Protein AF-A0A4Y7MGB1-F1 (afdb_monomer_lite)

Organism: NCBI:txid42856

pLDDT: mean 83.97, std 20.03, range [23.2, 98.44]

Structure (mmCIF, N/CA/C/O backbone):
data_AF-A0A4Y7MGB1-F1
#
_entry.id   AF-A0A4Y7MGB1-F1
#
loop_
_atom_site.group_PDB
_atom_site.id
_atom_site.type_symbol
_atom_site.label_atom_id
_atom_site.label_alt_id
_atom_site.label_comp_id
_atom_site.label_asym_id
_atom_site.label_entity_id
_atom_site.label_seq_id
_atom_site.pdbx_PDB_ins_code
_atom_site.Cartn_x
_atom_site.Cartn_y
_atom_site.Cartn_z
_atom_site.occupancy
_atom_site.B_iso_or_equiv
_atom_site.auth_seq_id
_atom_site.auth_comp_id
_atom_site.auth_asym_id
_atom_site.auth_atom_id
_atom_site.pdbx_PDB_model_num
ATOM 1 N N . MET A 1 1 ? 54.922 47.406 -0.481 1.00 31.83 1 MET A N 1
ATOM 2 C CA . MET A 1 1 ? 55.245 47.131 -1.901 1.00 31.83 1 MET A CA 1
ATOM 3 C C . MET A 1 1 ? 54.006 46.492 -2.513 1.00 31.83 1 MET A C 1
ATOM 5 O O . MET A 1 1 ? 53.731 45.368 -2.147 1.00 31.83 1 MET A O 1
ATOM 9 N N . ASN A 1 2 ? 53.131 47.117 -3.298 1.00 27.25 2 ASN A N 1
ATOM 10 C CA . ASN A 1 2 ? 53.082 48.409 -3.977 1.00 27.25 2 ASN A CA 1
ATOM 11 C C . ASN A 1 2 ? 51.637 48.964 -3.918 1.00 27.25 2 ASN A C 1
ATOM 13 O O . ASN A 1 2 ? 50.689 48.192 -3.889 1.00 27.25 2 ASN A O 1
ATOM 17 N N . ARG A 1 3 ? 51.562 50.305 -3.861 1.00 25.00 3 ARG A N 1
ATOM 18 C CA . ARG A 1 3 ? 50.582 51.292 -4.392 1.00 25.00 3 ARG A CA 1
ATOM 19 C C . ARG A 1 3 ? 49.345 50.785 -5.160 1.00 25.00 3 ARG A C 1
ATOM 21 O O . ARG A 1 3 ? 49.459 49.796 -5.860 1.00 25.00 3 ARG A O 1
ATOM 28 N N . PHE A 1 4 ? 48.230 51.503 -5.329 1.00 24.31 4 PHE A N 1
ATOM 29 C CA . PHE A 1 4 ? 47.548 52.724 -4.831 1.00 24.31 4 PHE A CA 1
ATOM 30 C C . PHE A 1 4 ? 46.472 53.009 -5.921 1.00 24.31 4 PHE A C 1
ATOM 32 O O . PHE A 1 4 ? 46.714 52.667 -7.077 1.00 24.31 4 PHE A O 1
ATOM 39 N N . SER A 1 5 ? 45.376 53.699 -5.567 1.00 25.36 5 SER A N 1
ATOM 40 C CA . SER A 1 5 ? 44.400 54.400 -6.450 1.00 25.36 5 SER A CA 1
ATOM 41 C C . SER A 1 5 ? 43.240 53.572 -7.055 1.00 25.36 5 SER A C 1
ATOM 43 O O . SER A 1 5 ? 43.477 52.672 -7.847 1.00 25.36 5 SER A O 1
ATOM 45 N N . THR A 1 6 ? 41.970 53.708 -6.610 1.00 25.56 6 THR A N 1
ATOM 46 C CA . THR A 1 6 ? 40.945 54.789 -6.826 1.00 25.56 6 THR A CA 1
ATOM 47 C C . THR A 1 6 ? 40.528 54.923 -8.307 1.00 25.56 6 THR A C 1
ATOM 49 O O . THR A 1 6 ? 41.413 55.090 -9.131 1.00 25.56 6 THR A O 1
ATOM 52 N N . VAL A 1 7 ? 39.254 54.868 -8.748 1.00 25.34 7 VAL A N 1
ATOM 53 C CA . VAL A 1 7 ? 38.129 55.816 -8.517 1.00 25.34 7 VAL A CA 1
ATOM 54 C C . VAL A 1 7 ? 36.795 55.264 -9.116 1.00 25.34 7 VAL A C 1
ATOM 56 O O . VAL A 1 7 ? 36.773 54.840 -10.262 1.00 25.34 7 VAL A O 1
ATOM 59 N N . ILE A 1 8 ? 35.716 55.287 -8.312 1.00 25.16 8 ILE A N 1
ATOM 60 C CA . ILE A 1 8 ? 34.317 55.789 -8.501 1.00 25.16 8 ILE A CA 1
ATOM 61 C C . ILE A 1 8 ? 33.605 55.705 -9.881 1.00 25.16 8 ILE A C 1
ATOM 63 O O . ILE A 1 8 ? 34.007 56.386 -10.814 1.00 25.16 8 ILE A O 1
ATOM 67 N N . SER A 1 9 ? 32.425 55.050 -9.929 1.00 23.20 9 SER A N 1
ATOM 68 C CA . SER A 1 9 ? 31.074 55.646 -10.173 1.00 23.20 9 SER A CA 1
ATOM 69 C C . SER A 1 9 ? 30.002 54.536 -10.228 1.00 23.20 9 SER A C 1
ATOM 71 O O . SER A 1 9 ? 30.092 53.635 -11.050 1.00 23.20 9 SER A O 1
ATOM 73 N N . LYS A 1 10 ? 29.135 54.390 -9.214 1.00 25.00 10 LYS A N 1
ATOM 74 C CA . LYS A 1 10 ? 27.709 54.793 -9.214 1.00 25.00 10 LYS A CA 1
ATOM 75 C C . LYS A 1 10 ? 26.980 54.592 -10.551 1.00 25.00 10 LYS A C 1
ATOM 77 O O . LYS A 1 10 ? 27.144 55.416 -11.438 1.00 25.00 10 LYS A O 1
ATOM 82 N N . ASP A 1 11 ? 26.085 53.602 -10.576 1.00 23.80 11 ASP A N 1
ATOM 83 C CA . ASP A 1 11 ? 24.691 53.822 -10.968 1.00 23.80 11 ASP A CA 1
ATOM 84 C C . ASP A 1 11 ? 23.742 52.937 -10.148 1.00 23.80 11 ASP A C 1
ATOM 86 O O . ASP A 1 11 ? 23.971 51.749 -9.920 1.00 23.80 11 ASP A O 1
ATOM 90 N N . VAL A 1 12 ? 22.701 53.590 -9.634 1.00 27.06 12 VAL A N 1
ATOM 91 C CA . VAL A 1 12 ? 21.586 53.035 -8.868 1.00 27.06 12 VAL A CA 1
ATOM 92 C C . VAL A 1 12 ? 20.468 52.723 -9.855 1.00 27.06 12 VAL A C 1
ATOM 94 O O . VAL A 1 12 ? 20.071 53.590 -10.624 1.00 27.06 12 VAL A O 1
ATOM 97 N N . GLY A 1 13 ? 19.905 51.520 -9.778 1.00 23.31 13 GLY A N 1
ATOM 98 C CA . GLY A 1 13 ? 18.687 51.161 -10.496 1.00 23.31 13 GLY A CA 1
ATOM 99 C C . GLY A 1 13 ? 17.917 50.084 -9.747 1.00 23.31 13 GLY A C 1
ATOM 100 O O . GLY A 1 13 ? 18.110 48.897 -9.985 1.00 23.31 13 GLY A O 1
ATOM 101 N N . TYR A 1 14 ? 17.048 50.498 -8.825 1.00 26.31 14 TYR A N 1
ATOM 102 C CA . TYR A 1 14 ? 15.959 49.654 -8.337 1.00 26.31 14 TYR A CA 1
ATOM 103 C C . TYR A 1 14 ? 14.950 49.463 -9.475 1.00 26.31 14 TYR A C 1
ATOM 105 O O . TYR A 1 14 ? 14.380 50.444 -9.947 1.00 26.31 14 TYR A O 1
ATOM 113 N N . SER A 1 15 ? 14.671 48.220 -9.869 1.00 24.41 15 SER A N 1
ATOM 114 C CA . SER A 1 15 ? 13.341 47.856 -10.364 1.00 24.41 15 SER A CA 1
ATOM 115 C C . SER A 1 15 ? 13.082 46.362 -10.185 1.00 24.41 15 SER A C 1
ATOM 117 O O . SER A 1 15 ? 13.729 45.499 -10.773 1.00 24.41 15 SER A O 1
ATOM 119 N N . THR A 1 16 ? 12.126 46.084 -9.311 1.00 30.56 16 THR A N 1
ATOM 120 C CA . THR A 1 16 ? 11.411 44.825 -9.122 1.00 30.56 16 THR A CA 1
ATOM 121 C C . THR A 1 16 ? 10.773 44.328 -10.419 1.00 30.56 16 THR A C 1
ATOM 123 O O . 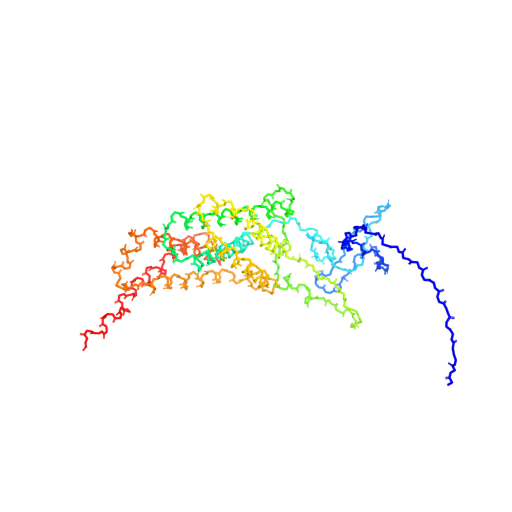THR A 1 16 ? 9.963 45.048 -10.994 1.00 30.56 16 THR A O 1
ATOM 126 N N . CYS A 1 17 ? 11.015 43.070 -10.806 1.00 25.44 17 CYS A N 1
ATOM 127 C CA . CYS A 1 17 ? 9.996 42.247 -11.467 1.00 25.44 17 CYS A CA 1
ATOM 128 C C . CYS A 1 17 ? 10.364 40.751 -11.439 1.00 25.44 17 CYS A C 1
ATOM 130 O O . CYS A 1 17 ? 11.433 40.357 -11.895 1.00 25.44 17 CYS A O 1
ATOM 132 N N . ASN A 1 18 ? 9.460 39.952 -10.867 1.00 30.27 18 ASN A N 1
ATOM 133 C CA . ASN A 1 18 ? 9.282 38.500 -10.973 1.00 30.27 18 ASN A CA 1
ATOM 134 C C . ASN A 1 18 ? 10.326 37.695 -11.773 1.00 30.27 18 ASN A C 1
ATOM 136 O O . ASN A 1 18 ? 10.326 37.705 -13.003 1.00 30.27 18 ASN A O 1
ATOM 140 N N . ARG A 1 19 ? 11.073 36.824 -11.082 1.00 25.56 19 ARG A N 1
ATOM 141 C CA . ARG A 1 19 ? 11.595 35.591 -11.686 1.00 25.56 19 ARG A CA 1
ATOM 142 C C . ARG A 1 19 ? 11.141 34.380 -10.885 1.00 25.56 19 ARG A C 1
ATOM 144 O O . ARG A 1 19 ? 11.650 34.077 -9.813 1.00 25.56 19 ARG A O 1
ATOM 151 N N . ILE A 1 20 ? 10.141 33.725 -11.460 1.00 27.33 20 ILE A N 1
ATOM 152 C CA . ILE A 1 20 ? 9.727 32.357 -11.185 1.00 27.33 20 ILE A CA 1
ATOM 153 C C . ILE A 1 20 ? 10.969 31.466 -11.268 1.00 27.33 20 ILE A C 1
ATOM 155 O O . ILE A 1 20 ? 11.685 31.472 -12.270 1.00 27.33 20 ILE A O 1
ATOM 159 N N . ILE A 1 21 ? 11.217 30.717 -10.197 1.00 28.95 21 ILE A N 1
ATOM 160 C CA . ILE A 1 21 ? 12.185 29.623 -10.163 1.00 28.95 21 ILE A CA 1
ATOM 161 C C . ILE A 1 21 ? 11.580 28.493 -11.002 1.00 28.95 21 ILE A C 1
ATOM 163 O O . ILE A 1 21 ? 10.784 27.694 -10.516 1.00 28.95 21 ILE A O 1
ATOM 167 N N . LEU A 1 22 ? 11.905 28.477 -12.293 1.00 27.89 22 LEU A N 1
ATOM 168 C CA . LEU A 1 22 ? 11.704 27.317 -13.151 1.00 27.89 22 LEU A CA 1
ATOM 169 C C . LEU A 1 22 ? 12.828 26.326 -12.845 1.00 27.89 22 LEU A C 1
ATOM 171 O O . LEU A 1 22 ? 13.993 26.569 -13.155 1.00 27.89 22 LEU A O 1
ATOM 175 N N . PHE A 1 23 ? 12.458 25.226 -12.191 1.00 28.14 23 PHE A N 1
ATOM 176 C CA . PHE A 1 23 ? 13.250 24.002 -12.143 1.00 28.14 23 PHE A CA 1
ATOM 177 C C . PHE A 1 23 ? 13.647 23.599 -13.576 1.00 28.14 23 PHE A C 1
ATOM 179 O O . PHE A 1 23 ? 12.780 23.616 -14.454 1.00 28.14 23 PHE A O 1
ATOM 186 N N . PRO A 1 24 ? 14.911 23.227 -13.846 1.00 30.22 24 PRO A N 1
ATOM 187 C CA . PRO A 1 24 ? 15.301 22.781 -15.172 1.00 30.22 24 PRO A CA 1
ATOM 188 C C . PRO A 1 24 ? 14.714 21.389 -15.427 1.00 30.22 24 PRO A C 1
ATOM 190 O O . PRO A 1 24 ? 15.162 20.379 -14.888 1.00 30.22 24 PRO A O 1
ATOM 193 N N . ILE A 1 25 ? 13.677 21.371 -16.254 1.00 34.81 25 ILE A N 1
ATOM 194 C CA . ILE A 1 25 ? 13.192 20.216 -17.000 1.00 34.81 25 ILE A CA 1
ATOM 195 C C . ILE A 1 25 ? 14.043 20.152 -18.280 1.00 34.81 25 ILE A C 1
ATOM 197 O O . ILE A 1 25 ? 14.171 21.155 -18.974 1.00 34.81 25 ILE A O 1
ATOM 201 N N . PHE A 1 26 ? 14.602 18.971 -18.563 1.00 35.81 26 PHE A N 1
ATOM 202 C CA . PHE A 1 26 ? 15.277 18.573 -19.811 1.00 35.81 26 PHE A CA 1
ATOM 203 C C . PHE A 1 26 ? 16.605 19.265 -20.172 1.00 35.81 26 PHE A C 1
ATOM 205 O O . PHE A 1 26 ? 16.643 20.210 -20.947 1.00 35.81 26 PHE A O 1
ATOM 212 N N . ILE A 1 27 ? 17.715 18.657 -19.737 1.00 33.38 27 ILE A N 1
ATOM 213 C CA . ILE A 1 27 ? 18.868 18.395 -20.618 1.00 33.38 27 ILE A CA 1
ATOM 214 C C . ILE A 1 27 ? 19.320 16.961 -20.328 1.00 33.38 27 ILE A C 1
ATOM 216 O O . ILE A 1 27 ? 19.934 16.693 -19.295 1.00 33.38 27 ILE A O 1
ATOM 220 N N . LYS A 1 28 ? 18.964 16.015 -21.202 1.00 33.00 28 LYS A N 1
ATOM 221 C CA . LYS A 1 28 ? 19.494 14.643 -21.160 1.00 33.00 28 LYS A CA 1
ATOM 222 C C . LYS A 1 28 ? 19.677 14.038 -22.558 1.00 33.00 28 LYS A C 1
ATOM 224 O O . LYS A 1 28 ? 19.542 12.833 -22.699 1.00 33.00 28 LYS A O 1
ATOM 229 N N . ASP A 1 29 ? 20.017 14.863 -23.552 1.00 38.09 29 ASP A N 1
ATOM 230 C CA . ASP A 1 29 ? 20.185 14.410 -24.946 1.00 38.09 29 ASP A CA 1
ATOM 231 C C . ASP A 1 29 ? 21.592 14.613 -25.539 1.00 38.09 29 ASP A C 1
ATOM 233 O O . ASP A 1 29 ? 21.820 14.251 -26.686 1.00 38.09 29 ASP A O 1
ATOM 237 N N . GLU A 1 30 ? 22.584 15.107 -24.786 1.00 33.88 30 GLU A N 1
ATOM 238 C CA . GLU A 1 30 ? 23.898 15.459 -25.370 1.00 33.88 30 GLU A CA 1
ATOM 239 C C . GLU A 1 30 ? 25.093 14.570 -24.976 1.00 33.88 30 GLU A C 1
ATOM 241 O O . GLU A 1 30 ? 26.238 14.967 -25.165 1.00 33.88 30 GLU A O 1
ATOM 246 N N . LEU A 1 31 ? 24.873 13.340 -24.489 1.00 35.56 31 LEU A N 1
ATOM 247 C CA . LEU A 1 31 ? 25.967 12.369 -24.258 1.00 35.56 31 LEU A CA 1
ATOM 248 C C . LEU A 1 31 ? 25.634 10.924 -24.686 1.00 35.56 31 LEU A C 1
ATOM 250 O O . LEU A 1 31 ? 26.105 9.968 -24.076 1.00 35.56 31 LEU A O 1
ATOM 254 N N . VAL A 1 32 ? 24.840 10.733 -25.747 1.00 41.66 32 VAL A N 1
ATOM 255 C CA . VAL A 1 32 ? 24.606 9.403 -26.356 1.00 41.66 32 VAL A CA 1
ATOM 256 C C . VAL A 1 32 ? 25.186 9.352 -27.777 1.00 41.66 32 VAL A C 1
ATOM 258 O O . VAL A 1 32 ? 24.495 9.165 -28.769 1.00 41.66 32 VAL A O 1
ATOM 261 N N . GLN A 1 33 ? 26.499 9.527 -27.874 1.00 39.00 33 GLN A N 1
ATOM 262 C CA . GLN A 1 33 ? 27.336 9.124 -29.010 1.00 39.00 33 GLN A CA 1
ATOM 263 C C . GLN A 1 33 ? 28.402 8.199 -28.393 1.00 39.00 33 GLN A C 1
ATOM 265 O O . GLN A 1 33 ? 29.046 8.605 -27.439 1.00 39.00 33 GLN A O 1
ATOM 270 N N . ASN A 1 34 ? 28.659 6.944 -28.763 1.00 46.84 34 ASN A N 1
ATOM 271 C CA . ASN A 1 34 ? 28.465 6.191 -29.992 1.00 46.84 34 ASN A CA 1
ATOM 272 C C . ASN A 1 34 ? 28.530 4.686 -29.656 1.00 46.84 34 ASN A C 1
ATOM 274 O O . ASN A 1 34 ? 29.542 4.239 -29.127 1.00 46.84 34 ASN A O 1
ATOM 278 N N . ALA A 1 35 ? 27.498 3.908 -29.995 1.00 51.78 35 ALA A N 1
ATOM 279 C CA . ALA A 1 35 ? 27.578 2.461 -30.270 1.00 51.78 35 ALA A CA 1
ATOM 280 C C . ALA A 1 35 ? 26.207 1.973 -30.763 1.00 51.78 35 ALA A C 1
ATOM 282 O O . ALA A 1 35 ? 25.536 1.154 -30.130 1.00 51.78 35 ALA A O 1
ATOM 283 N N . GLN A 1 36 ? 25.752 2.550 -31.870 1.00 62.03 36 GLN A N 1
ATOM 284 C CA . GLN A 1 36 ? 24.552 2.096 -32.553 1.00 62.03 36 GLN A CA 1
ATOM 285 C C . GLN A 1 36 ? 24.876 0.802 -33.308 1.00 62.03 36 GLN A C 1
ATOM 287 O O . GLN A 1 36 ? 25.872 0.739 -34.028 1.00 62.03 36 GLN A O 1
ATOM 292 N N . GLN A 1 37 ? 24.081 -0.250 -33.102 1.00 62.03 37 GLN A N 1
ATOM 293 C CA . GLN A 1 37 ? 24.414 -1.587 -33.599 1.00 62.03 37 GLN A CA 1
ATOM 294 C C . GLN A 1 37 ? 23.303 -2.156 -34.487 1.00 62.03 37 GLN A C 1
ATOM 296 O O . GLN A 1 37 ? 22.124 -2.079 -34.150 1.00 62.03 37 GLN A O 1
ATOM 301 N N . HIS A 1 38 ? 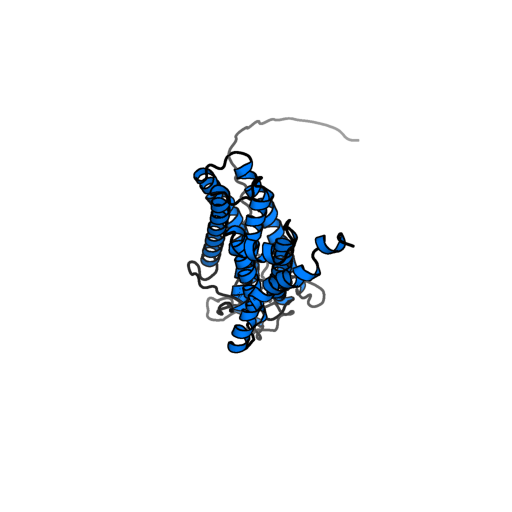23.688 -2.762 -35.616 1.00 62.53 38 HIS A N 1
ATOM 302 C CA . HIS A 1 38 ? 22.767 -3.437 -36.542 1.00 62.53 38 HIS A CA 1
ATOM 303 C C . HIS A 1 38 ? 22.278 -4.801 -36.021 1.00 62.53 38 HIS A C 1
ATOM 305 O O . HIS A 1 38 ? 21.244 -5.299 -36.454 1.00 62.53 38 HIS A O 1
ATOM 311 N N . THR A 1 39 ? 23.009 -5.407 -35.081 1.00 74.69 39 THR A N 1
ATOM 312 C CA . THR A 1 39 ? 22.709 -6.721 -34.496 1.00 74.69 39 THR A CA 1
ATOM 313 C C . THR A 1 39 ? 22.595 -6.625 -32.980 1.00 74.69 39 THR A C 1
ATOM 315 O O . THR A 1 39 ? 23.453 -6.017 -32.335 1.00 74.69 39 THR A O 1
ATOM 318 N N . ILE A 1 40 ? 21.587 -7.276 -32.396 1.00 81.06 40 ILE A N 1
ATOM 319 C CA . ILE A 1 40 ? 21.399 -7.304 -30.942 1.00 81.06 40 ILE A CA 1
ATOM 320 C C . ILE A 1 40 ? 22.493 -8.161 -30.303 1.00 81.06 40 ILE A C 1
ATOM 322 O O . ILE A 1 40 ? 22.558 -9.372 -30.511 1.00 81.06 40 ILE A O 1
ATOM 326 N N . THR A 1 41 ? 23.348 -7.527 -29.506 1.00 85.69 41 THR A N 1
ATOM 327 C CA . THR A 1 41 ? 24.347 -8.200 -28.673 1.00 85.69 41 THR A CA 1
ATOM 328 C C . THR A 1 41 ? 23.916 -8.210 -27.213 1.00 85.69 41 THR A C 1
ATOM 330 O O . THR A 1 41 ? 23.200 -7.317 -26.753 1.00 85.69 41 THR A O 1
ATOM 333 N N . LYS A 1 42 ? 24.374 -9.228 -26.477 1.00 89.62 42 LYS A N 1
ATOM 334 C CA . LYS A 1 42 ? 24.113 -9.372 -25.043 1.00 89.62 42 LYS A CA 1
ATOM 335 C C . LYS A 1 42 ? 24.642 -8.165 -24.267 1.00 89.62 42 LYS A C 1
ATOM 337 O O . LYS A 1 42 ? 25.820 -7.831 -24.380 1.00 89.62 42 LYS A O 1
ATOM 342 N N . CYS A 1 43 ? 23.785 -7.568 -23.441 1.00 90.62 43 CYS A N 1
ATOM 343 C CA . CYS A 1 43 ? 24.196 -6.538 -22.493 1.00 90.62 43 CYS A CA 1
ATOM 344 C C . CYS A 1 43 ? 24.798 -7.160 -21.220 1.00 90.62 43 CYS A C 1
ATOM 346 O O . CYS A 1 43 ? 24.405 -8.263 -20.824 1.00 90.62 43 CYS A O 1
ATOM 348 N N . PRO A 1 44 ? 25.760 -6.483 -20.569 1.00 90.31 44 PRO A N 1
ATOM 349 C CA . PRO A 1 44 ? 26.206 -6.880 -19.241 1.00 90.31 44 PRO A CA 1
ATOM 350 C C . PRO A 1 44 ? 25.055 -6.695 -18.239 1.00 90.31 44 PRO A C 1
ATOM 352 O O . PRO A 1 44 ? 24.279 -5.756 -18.362 1.00 90.31 44 PRO A O 1
ATOM 355 N N . GLY A 1 45 ? 24.949 -7.570 -17.236 1.00 87.88 45 GLY A N 1
ATOM 356 C CA . GLY A 1 45 ? 23.907 -7.489 -16.201 1.00 87.88 45 GLY A CA 1
ATOM 357 C C . GLY A 1 45 ? 22.516 -7.982 -16.634 1.00 87.88 45 GLY A C 1
ATOM 358 O O . GLY A 1 45 ? 22.251 -8.218 -17.805 1.00 87.88 45 GLY A O 1
ATOM 359 N N . TYR A 1 46 ? 21.622 -8.175 -15.658 1.00 88.50 46 TYR A N 1
ATOM 360 C CA . TYR A 1 46 ? 20.292 -8.773 -15.873 1.00 88.50 46 TYR A CA 1
ATOM 361 C C . TYR A 1 46 ? 19.208 -7.772 -16.299 1.00 88.50 46 TYR A C 1
ATOM 363 O O . TYR A 1 46 ? 18.222 -8.168 -16.915 1.00 88.50 46 TYR A O 1
ATOM 371 N N . TYR A 1 47 ? 19.372 -6.492 -15.951 1.00 93.56 47 TYR A N 1
ATOM 372 C CA . TYR A 1 47 ? 18.357 -5.447 -16.155 1.00 93.56 47 TYR A CA 1
ATOM 373 C C . TYR A 1 47 ? 18.701 -4.457 -17.273 1.00 93.56 47 TYR A C 1
ATOM 375 O O . TYR A 1 47 ? 17.901 -3.573 -17.564 1.00 93.56 47 TYR A O 1
ATOM 383 N N . CYS A 1 48 ? 19.866 -4.610 -17.907 1.00 93.75 48 CYS A N 1
ATOM 384 C CA . CYS A 1 48 ? 20.273 -3.798 -19.047 1.00 93.75 48 CYS A CA 1
ATOM 385 C C . CYS A 1 48 ? 19.698 -4.367 -20.343 1.00 93.75 48 CYS A C 1
ATOM 387 O O . CYS A 1 48 ? 19.788 -5.573 -20.589 1.00 93.75 48 CYS A O 1
ATOM 389 N N . GLY A 1 49 ? 19.169 -3.497 -21.195 1.00 93.62 49 GLY A N 1
ATOM 390 C CA . GLY A 1 49 ? 18.665 -3.880 -22.506 1.00 93.62 49 GLY A CA 1
ATOM 391 C C . GLY A 1 49 ? 18.916 -2.817 -23.560 1.00 93.62 49 GLY A C 1
ATOM 392 O O . GLY A 1 49 ? 19.526 -1.778 -23.299 1.00 93.62 49 GLY A O 1
ATOM 393 N N . ARG A 1 50 ? 18.446 -3.109 -24.769 1.00 92.31 50 ARG A N 1
ATOM 394 C CA . ARG A 1 50 ? 18.468 -2.197 -25.915 1.00 92.31 50 ARG A CA 1
ATOM 395 C C . ARG A 1 50 ? 17.052 -1.990 -26.424 1.00 92.31 50 ARG A C 1
ATOM 397 O O . ARG A 1 50 ? 16.283 -2.948 -26.489 1.00 92.31 50 ARG A O 1
ATOM 404 N N . TYR A 1 51 ? 16.716 -0.773 -26.816 1.00 90.12 51 TYR A N 1
ATOM 405 C CA . TYR A 1 51 ? 15.462 -0.482 -27.507 1.00 90.12 51 TYR A CA 1
ATOM 406 C C . TYR A 1 51 ? 15.746 -0.119 -28.964 1.00 90.12 51 TYR A C 1
ATOM 408 O O . TYR A 1 51 ? 16.864 0.258 -29.331 1.00 90.12 51 TYR A O 1
ATOM 416 N N . GLN A 1 52 ? 14.737 -0.299 -29.807 1.00 86.94 52 GLN A N 1
ATOM 417 C CA . GLN A 1 52 ? 14.833 -0.012 -31.229 1.00 86.94 52 GLN A CA 1
ATOM 418 C C . GLN A 1 52 ? 14.602 1.481 -31.467 1.00 86.94 52 GLN A C 1
ATOM 420 O O . GLN A 1 52 ? 13.618 2.048 -30.997 1.00 86.94 52 GLN A O 1
ATOM 425 N N . ILE A 1 53 ? 15.510 2.104 -32.209 1.00 83.38 53 ILE A N 1
ATOM 426 C CA . ILE A 1 53 ? 15.400 3.485 -32.662 1.00 83.38 53 ILE A CA 1
ATOM 427 C C . ILE A 1 53 ? 14.805 3.433 -34.078 1.00 83.38 53 ILE A C 1
ATOM 429 O O . ILE A 1 53 ? 15.411 2.813 -34.961 1.00 83.38 53 ILE A O 1
ATOM 433 N N . PRO A 1 54 ? 13.612 4.012 -34.311 1.00 77.00 54 PRO A N 1
ATOM 434 C CA . PRO A 1 54 ? 13.057 4.112 -35.655 1.00 77.00 54 PRO A CA 1
ATOM 435 C C . PRO A 1 54 ? 13.960 5.020 -36.500 1.00 77.00 54 PRO A C 1
ATOM 437 O O . PRO A 1 54 ? 14.205 6.165 -36.132 1.00 77.00 54 PRO A O 1
ATOM 440 N N . GLY A 1 55 ? 14.504 4.483 -37.594 1.00 70.69 55 GLY A N 1
ATOM 441 C CA . GLY A 1 55 ? 15.321 5.230 -38.553 1.00 70.69 55 GLY A CA 1
ATOM 442 C C . GLY A 1 55 ? 14.512 5.643 -39.782 1.00 70.69 55 GLY A C 1
ATOM 443 O O . GLY A 1 55 ? 13.574 4.944 -40.163 1.00 70.69 55 GLY A O 1
ATOM 444 N N . ASP A 1 56 ? 14.919 6.736 -40.431 1.00 68.31 56 ASP A N 1
ATOM 445 C CA . ASP A 1 56 ? 14.213 7.335 -41.578 1.00 68.31 56 ASP A CA 1
ATOM 446 C C . ASP A 1 56 ? 14.111 6.415 -42.817 1.00 68.31 56 ASP A C 1
ATOM 448 O O . ASP A 1 56 ? 13.243 6.620 -43.661 1.00 68.31 56 ASP A O 1
ATOM 452 N N . ASN A 1 57 ? 14.950 5.372 -42.916 1.00 61.19 57 ASN A N 1
ATOM 453 C CA . ASN A 1 57 ? 15.089 4.510 -44.103 1.00 61.19 57 ASN A CA 1
ATOM 454 C C . ASN A 1 57 ? 14.896 3.005 -43.799 1.00 61.19 57 ASN A C 1
ATOM 456 O O . ASN A 1 57 ? 15.682 2.182 -44.265 1.00 61.19 57 ASN A O 1
ATOM 460 N N . GLU A 1 58 ? 13.916 2.635 -42.966 1.00 60.44 58 GLU A N 1
ATOM 461 C CA . GLU A 1 58 ? 13.553 1.238 -42.610 1.00 60.44 58 GLU A CA 1
ATOM 462 C C . GLU A 1 58 ? 14.656 0.377 -41.946 1.00 60.44 58 GLU A C 1
ATOM 464 O O . GLU A 1 58 ? 14.393 -0.737 -41.491 1.00 60.44 58 GLU A O 1
ATOM 469 N N . THR A 1 59 ? 15.886 0.874 -41.795 1.00 67.44 59 THR A N 1
ATOM 470 C CA . THR A 1 59 ? 16.935 0.191 -41.034 1.00 67.44 59 THR A CA 1
ATOM 471 C C . THR A 1 59 ? 16.704 0.384 -39.539 1.00 67.44 59 THR A C 1
ATOM 473 O O . THR A 1 59 ? 17.000 1.443 -38.984 1.00 67.44 59 THR A O 1
ATOM 476 N N . SER A 1 60 ? 16.188 -0.650 -38.875 1.00 70.12 60 SER A N 1
ATOM 477 C CA . SER A 1 60 ? 16.037 -0.693 -37.420 1.00 70.12 60 SER A CA 1
ATOM 478 C C . SER A 1 60 ? 17.400 -0.672 -36.731 1.00 70.12 60 SER A C 1
ATOM 480 O O . SER A 1 60 ? 18.156 -1.646 -36.812 1.00 70.12 60 SER A O 1
ATOM 482 N N . LEU A 1 61 ? 17.710 0.419 -36.040 1.00 84.69 61 LEU A N 1
ATOM 483 C CA . LEU A 1 61 ? 18.960 0.571 -35.308 1.00 84.69 61 LEU A CA 1
ATOM 484 C C . LEU A 1 61 ? 18.728 0.322 -33.821 1.00 84.69 61 LEU A C 1
ATOM 486 O O . LEU A 1 61 ? 17.729 0.771 -33.266 1.00 84.69 61 LEU A O 1
ATOM 490 N N . TRP A 1 62 ? 19.642 -0.384 -33.160 1.00 85.81 62 TRP A N 1
ATOM 491 C CA . TRP A 1 62 ? 19.540 -0.628 -31.722 1.00 85.81 62 TRP A CA 1
ATOM 492 C C . TRP A 1 62 ? 20.323 0.412 -30.928 1.00 85.81 62 TRP A C 1
ATOM 494 O O . TRP A 1 62 ? 21.451 0.762 -31.291 1.00 85.81 62 TRP A O 1
ATOM 504 N N . SER A 1 63 ? 19.736 0.863 -29.817 1.00 89.25 63 SER A N 1
ATOM 505 C CA . SER A 1 63 ? 20.404 1.728 -28.844 1.00 89.25 63 SER A CA 1
ATOM 506 C C . SER A 1 63 ? 21.636 1.047 -28.234 1.00 89.25 63 SER A C 1
ATOM 508 O O . SER A 1 63 ? 21.783 -0.182 -28.273 1.00 89.25 63 SER A O 1
ATOM 510 N N . SER A 1 64 ? 22.503 1.834 -27.594 1.00 88.81 64 SER A N 1
ATOM 511 C CA . SER A 1 64 ? 23.490 1.307 -26.647 1.00 88.81 64 SER A CA 1
ATOM 512 C C . SER A 1 64 ? 22.797 0.567 -25.490 1.00 88.81 64 SER A C 1
ATOM 514 O O . SER A 1 64 ? 21.599 0.750 -25.246 1.00 88.81 64 SER A O 1
ATOM 516 N N . CYS A 1 65 ? 23.534 -0.312 -24.800 1.00 90.44 65 CYS A N 1
ATOM 517 C CA . CYS A 1 65 ? 23.022 -0.976 -23.601 1.00 90.44 65 CYS A CA 1
ATOM 518 C C . CYS A 1 65 ? 22.725 0.063 -22.519 1.00 90.44 65 CYS A C 1
ATOM 520 O O . CYS A 1 65 ? 23.583 0.881 -22.199 1.00 90.44 65 CYS A O 1
ATOM 522 N N . GLY A 1 66 ? 21.533 0.001 -21.936 1.00 91.94 66 GLY A N 1
ATOM 523 C CA . GLY A 1 66 ? 21.110 0.942 -20.908 1.00 91.94 66 GLY A CA 1
ATOM 524 C C . GLY A 1 66 ? 19.831 0.499 -20.198 1.00 91.94 66 GLY A C 1
ATOM 525 O O . GLY A 1 66 ? 19.422 -0.662 -20.323 1.00 91.94 66 GLY A O 1
ATOM 526 N N . PRO A 1 67 ? 19.202 1.403 -19.428 1.00 93.19 67 PRO A N 1
ATOM 527 C CA . PRO A 1 67 ? 17.931 1.126 -18.779 1.00 93.19 67 PRO A CA 1
ATOM 528 C C . PRO A 1 67 ? 16.802 1.088 -19.816 1.00 93.19 67 PRO A C 1
ATOM 530 O O . PRO A 1 67 ? 16.778 1.884 -20.757 1.00 93.19 67 PRO A O 1
ATOM 533 N N . CYS A 1 68 ? 15.846 0.178 -19.630 1.00 93.75 68 CYS A N 1
ATOM 534 C CA . CYS A 1 68 ? 14.630 0.178 -20.437 1.00 93.75 68 CYS A CA 1
ATOM 535 C C . CYS A 1 68 ? 13.724 1.369 -20.079 1.00 93.75 68 CYS A C 1
ATOM 537 O O . CYS A 1 68 ? 13.738 1.820 -18.929 1.00 93.75 68 CYS A O 1
ATOM 539 N N . PRO A 1 69 ? 12.920 1.866 -21.037 1.00 92.94 69 PRO A N 1
ATOM 540 C CA . PRO A 1 69 ? 11.910 2.878 -20.750 1.00 92.94 69 PRO A CA 1
ATOM 541 C C . PRO A 1 69 ? 10.873 2.359 -19.743 1.00 92.94 69 PRO A C 1
ATOM 543 O O . PRO A 1 69 ? 10.679 1.151 -19.583 1.00 92.94 69 PRO A O 1
ATOM 546 N N . THR A 1 70 ? 10.196 3.281 -19.058 1.00 90.94 70 THR A N 1
ATOM 547 C CA . THR A 1 70 ? 9.125 2.958 -18.103 1.00 90.94 70 THR A CA 1
ATOM 548 C C . THR A 1 70 ? 8.047 2.094 -18.757 1.00 90.94 70 THR A C 1
ATOM 550 O O . THR A 1 70 ? 7.702 2.311 -19.915 1.00 90.94 70 THR A O 1
ATOM 553 N N . GLY A 1 71 ? 7.525 1.102 -18.034 1.00 91.75 71 GLY A N 1
ATOM 554 C CA . GLY A 1 71 ? 6.549 0.155 -18.589 1.00 91.75 71 GLY A CA 1
ATOM 555 C C . GLY A 1 71 ? 7.144 -0.914 -19.512 1.00 91.75 71 GLY A C 1
ATOM 556 O O . GLY A 1 71 ? 6.397 -1.672 -20.130 1.00 91.75 71 GLY A O 1
ATOM 557 N N . SER A 1 72 ? 8.474 -1.011 -19.598 1.00 93.81 72 SER A N 1
ATOM 558 C CA . SER A 1 72 ? 9.174 -2.025 -20.391 1.00 93.81 72 SER A CA 1
ATOM 559 C C . SER A 1 72 ? 10.151 -2.841 -19.557 1.00 93.81 72 SER A C 1
ATOM 561 O O . SER A 1 72 ? 10.709 -2.377 -18.568 1.00 93.81 72 SER A O 1
ATOM 563 N N . ARG A 1 73 ? 10.412 -4.072 -19.998 1.00 93.12 73 ARG A N 1
ATOM 564 C CA . ARG A 1 73 ? 11.358 -4.990 -19.363 1.00 93.12 73 ARG A CA 1
ATOM 565 C C . ARG A 1 73 ? 12.240 -5.675 -20.402 1.00 93.12 73 ARG A C 1
ATOM 567 O O . ARG A 1 73 ? 11.832 -5.894 -21.537 1.00 93.12 73 ARG A O 1
ATOM 574 N N . VAL A 1 74 ? 13.452 -6.039 -19.992 1.00 93.38 74 VAL A N 1
ATOM 575 C CA . VAL A 1 74 ? 14.391 -6.819 -20.808 1.00 93.38 74 VAL A CA 1
ATOM 576 C C . VAL A 1 74 ? 13.869 -8.243 -21.027 1.00 93.38 74 VAL A C 1
ATOM 578 O O . VAL A 1 74 ? 13.494 -8.930 -20.071 1.00 93.38 74 VAL A O 1
ATOM 581 N N . ASN A 1 75 ? 13.878 -8.696 -22.281 1.00 91.88 75 ASN A N 1
ATOM 582 C CA . ASN A 1 75 ? 13.558 -10.070 -22.670 1.00 91.88 75 ASN A CA 1
ATOM 583 C C . ASN A 1 75 ? 14.826 -10.952 -22.779 1.00 91.88 75 ASN A C 1
ATOM 585 O O . ASN A 1 75 ? 15.950 -10.469 -22.671 1.00 91.88 75 ASN A O 1
ATOM 589 N N . SER A 1 76 ? 14.673 -12.256 -23.031 1.00 88.31 76 SER A N 1
ATOM 590 C CA . SER A 1 76 ? 15.769 -13.228 -23.195 1.00 88.31 76 SER A CA 1
ATOM 591 C C . SER A 1 76 ? 16.760 -12.879 -24.314 1.00 88.31 76 SER A C 1
ATOM 593 O O . SER A 1 76 ? 17.906 -13.325 -24.287 1.00 88.31 76 SER A O 1
ATOM 595 N N . THR A 1 77 ? 16.335 -12.062 -25.279 1.00 89.81 77 THR A N 1
ATOM 596 C CA . THR A 1 77 ? 17.156 -11.537 -26.375 1.00 89.81 77 THR A CA 1
ATOM 597 C C . THR A 1 77 ? 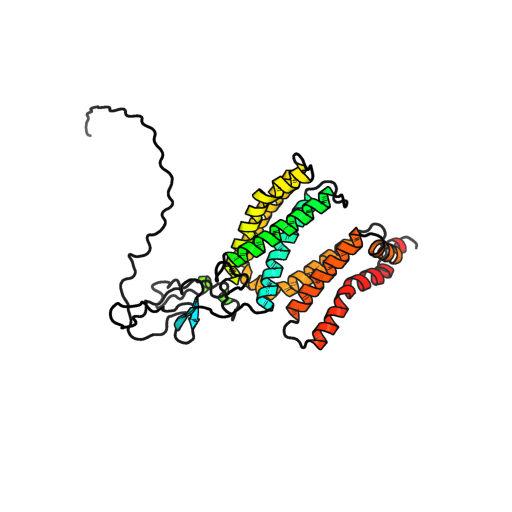17.858 -10.221 -26.039 1.00 89.81 77 THR A C 1
ATOM 599 O O . THR A 1 77 ? 18.487 -9.651 -26.922 1.00 89.81 77 THR A O 1
ATOM 602 N N . TRP A 1 78 ? 17.789 -9.731 -24.794 1.00 89.56 78 TRP A N 1
ATOM 603 C CA . TRP A 1 78 ? 18.386 -8.456 -24.347 1.00 89.56 78 TRP A CA 1
ATOM 604 C C . TRP A 1 78 ? 17.744 -7.200 -24.961 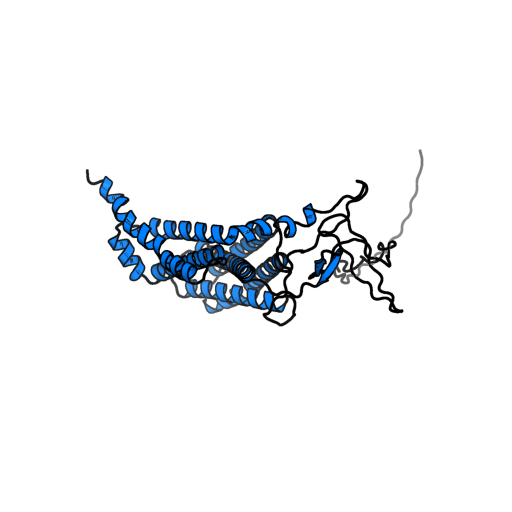1.00 89.56 78 TRP A C 1
ATOM 606 O O . TRP A 1 78 ? 18.266 -6.094 -24.825 1.00 89.56 78 TRP A O 1
ATOM 616 N N . ALA A 1 79 ? 16.588 -7.360 -25.608 1.00 92.50 79 ALA A N 1
ATOM 617 C CA . ALA A 1 79 ? 15.759 -6.261 -26.083 1.00 92.50 79 ALA A CA 1
ATOM 618 C C . ALA A 1 79 ? 14.793 -5.792 -24.985 1.00 92.50 79 ALA A C 1
ATOM 620 O O . ALA A 1 79 ? 14.243 -6.610 -24.244 1.00 92.50 79 ALA A O 1
ATOM 621 N N . CYS A 1 80 ? 14.568 -4.484 -24.900 1.00 93.56 80 CYS A N 1
ATOM 622 C CA . CYS A 1 80 ? 13.513 -3.893 -24.089 1.00 93.56 80 CYS A CA 1
ATOM 623 C C . CYS A 1 80 ? 12.171 -4.106 -24.787 1.00 93.56 80 CYS A C 1
ATOM 625 O O . CYS A 1 80 ? 11.955 -3.624 -25.896 1.00 93.56 80 CYS A O 1
ATOM 627 N N . THR A 1 81 ? 11.279 -4.835 -24.130 1.00 93.06 81 THR A N 1
ATOM 628 C CA . THR A 1 81 ? 9.923 -5.104 -24.604 1.00 93.06 81 THR A CA 1
ATOM 629 C C . THR A 1 81 ? 8.922 -4.513 -23.630 1.00 93.06 81 THR A C 1
ATOM 631 O O . THR A 1 81 ? 9.060 -4.698 -22.419 1.00 93.06 81 THR A O 1
ATOM 634 N N . GLU A 1 82 ? 7.911 -3.830 -24.151 1.00 93.81 82 GLU A N 1
ATOM 635 C CA . GLU A 1 82 ? 6.819 -3.317 -23.334 1.00 93.81 82 GLU A CA 1
ATOM 636 C C . GLU A 1 82 ? 6.065 -4.441 -22.625 1.00 93.81 82 GLU A C 1
ATOM 638 O O . GLU A 1 82 ? 5.804 -5.507 -23.189 1.00 93.81 82 GLU A O 1
ATOM 643 N N . CYS A 1 83 ? 5.683 -4.191 -21.378 1.00 92.88 83 CYS A N 1
ATOM 644 C CA . CYS A 1 83 ? 4.845 -5.109 -20.630 1.00 92.88 83 CYS A CA 1
ATOM 645 C C . CYS A 1 83 ? 3.404 -4.960 -21.119 1.00 92.88 83 CYS A C 1
ATOM 647 O O . CYS A 1 83 ? 2.853 -3.868 -21.099 1.00 92.88 83 CYS A O 1
ATOM 649 N N . THR A 1 84 ? 2.789 -6.043 -21.587 1.00 92.00 84 THR A N 1
ATOM 650 C CA . THR A 1 84 ? 1.391 -6.065 -22.068 1.00 92.00 84 THR A CA 1
ATOM 651 C C . THR A 1 84 ? 0.482 -6.919 -21.187 1.00 92.00 84 THR A C 1
ATOM 653 O O . THR A 1 84 ? -0.719 -7.014 -21.426 1.00 92.00 84 THR A O 1
ATOM 656 N N . THR A 1 85 ? 1.051 -7.545 -20.159 1.00 92.31 85 THR A N 1
ATOM 657 C CA . THR A 1 85 ? 0.344 -8.407 -19.218 1.00 92.31 85 THR A CA 1
ATOM 658 C C . THR A 1 85 ? -0.444 -7.598 -18.190 1.00 92.31 85 THR A C 1
ATOM 660 O O . THR A 1 85 ? -0.091 -6.467 -17.861 1.00 92.31 85 THR A O 1
ATOM 663 N N . SER A 1 86 ? -1.517 -8.191 -17.668 1.00 93.06 86 SER A N 1
ATOM 664 C CA . SER A 1 86 ? -2.265 -7.666 -16.523 1.00 93.06 86 SER A CA 1
ATOM 665 C C . SER A 1 86 ? -1.701 -8.207 -15.202 1.00 93.06 86 SER A C 1
ATOM 667 O O . SER A 1 86 ? -1.183 -9.330 -15.191 1.00 93.06 86 SER A O 1
ATOM 669 N N . PRO A 1 87 ? -1.871 -7.488 -14.077 1.00 95.00 87 PRO A N 1
ATOM 670 C CA . PRO A 1 87 ? -1.502 -7.989 -12.763 1.00 95.00 87 PRO A CA 1
ATOM 671 C C . PRO A 1 87 ? -2.221 -9.295 -12.441 1.00 95.00 87 PRO A C 1
ATOM 673 O O . PRO A 1 87 ? -3.402 -9.480 -12.750 1.00 95.00 87 PRO A O 1
ATOM 676 N N . THR A 1 88 ? -1.495 -10.197 -11.795 1.00 94.75 88 THR A N 1
ATOM 677 C CA . THR A 1 88 ? -2.052 -11.433 -11.253 1.00 94.75 88 THR A CA 1
ATOM 678 C C . THR A 1 88 ? -2.986 -11.128 -10.078 1.00 94.75 88 THR A C 1
ATOM 680 O O . THR A 1 88 ? -2.979 -10.032 -9.514 1.00 94.75 88 THR A O 1
ATOM 683 N N . ALA A 1 89 ? -3.796 -12.103 -9.657 1.00 93.88 89 ALA A N 1
ATOM 684 C CA . ALA A 1 89 ? -4.636 -11.931 -8.470 1.00 93.88 89 ALA A CA 1
ATOM 685 C C . ALA A 1 89 ? -3.801 -11.627 -7.205 1.00 93.88 89 ALA A C 1
ATOM 687 O O . ALA A 1 89 ? -4.227 -10.826 -6.378 1.00 93.88 89 ALA A O 1
ATOM 688 N N . TYR A 1 90 ? -2.589 -12.183 -7.092 1.00 95.06 90 TYR A N 1
ATOM 689 C CA . TYR A 1 90 ? -1.668 -11.886 -5.990 1.00 95.06 90 TYR A CA 1
ATOM 690 C C . TYR A 1 90 ? -1.205 -10.423 -6.011 1.00 95.06 90 TYR A C 1
ATOM 692 O O . TYR A 1 90 ? -1.225 -9.757 -4.978 1.00 95.06 90 TYR A O 1
ATOM 700 N N . ASP A 1 91 ? -0.868 -9.901 -7.194 1.00 96.25 91 ASP A N 1
ATOM 701 C CA . ASP A 1 91 ? -0.484 -8.497 -7.381 1.00 96.25 91 ASP A CA 1
ATOM 702 C C . ASP A 1 91 ? -1.612 -7.548 -6.951 1.00 96.25 91 ASP A C 1
ATOM 704 O O . ASP A 1 91 ? -1.378 -6.573 -6.237 1.00 96.25 91 ASP A O 1
ATOM 708 N N . TRP A 1 92 ? -2.858 -7.859 -7.324 1.00 96.69 92 TRP A N 1
ATOM 709 C CA . TRP A 1 92 ? -4.028 -7.088 -6.898 1.00 96.69 92 TRP A CA 1
ATOM 710 C C . TRP A 1 92 ? -4.250 -7.131 -5.387 1.00 96.69 92 TRP A C 1
ATOM 712 O O . TRP A 1 92 ? -4.568 -6.102 -4.788 1.00 96.69 92 TRP A O 1
ATOM 722 N N . MET A 1 93 ? -4.058 -8.290 -4.754 1.00 96.62 93 MET A N 1
ATOM 723 C CA . MET A 1 93 ? -4.125 -8.397 -3.296 1.00 96.62 93 MET A CA 1
ATOM 724 C C . MET A 1 93 ? -3.019 -7.578 -2.631 1.00 96.62 93 MET A C 1
ATOM 726 O O . MET A 1 93 ? -3.296 -6.851 -1.685 1.00 96.62 93 MET A O 1
ATOM 730 N N . TYR A 1 94 ? -1.796 -7.602 -3.153 1.00 97.69 94 TYR A N 1
ATOM 731 C CA . TYR A 1 94 ? -0.717 -6.751 -2.659 1.00 97.69 94 TYR A CA 1
ATOM 732 C C . TYR A 1 94 ? -1.057 -5.251 -2.755 1.00 97.69 94 TYR A C 1
ATOM 734 O O . TYR A 1 94 ? -0.885 -4.509 -1.785 1.00 97.69 94 TYR A O 1
ATOM 742 N N . LEU A 1 95 ? -1.603 -4.793 -3.887 1.00 97.88 95 LEU A N 1
ATOM 743 C CA . LEU A 1 95 ? -2.036 -3.399 -4.037 1.00 97.88 95 LEU A CA 1
ATOM 744 C C . LEU A 1 95 ? -3.170 -3.052 -3.066 1.00 97.88 95 LEU A C 1
ATOM 746 O O . LEU A 1 95 ? -3.134 -2.005 -2.420 1.00 97.88 95 LEU A O 1
ATOM 750 N N . CYS A 1 96 ? -4.143 -3.950 -2.903 1.00 97.50 96 CYS A N 1
ATOM 751 C CA . CYS A 1 96 ? -5.214 -3.801 -1.922 1.00 97.50 96 CYS A CA 1
ATOM 752 C C . CYS A 1 96 ? -4.659 -3.700 -0.493 1.00 97.50 96 CYS A C 1
ATOM 754 O O . CYS A 1 96 ? -5.070 -2.824 0.263 1.00 97.50 96 CYS A O 1
ATOM 756 N N . PHE A 1 97 ? -3.671 -4.524 -0.142 1.00 97.94 97 PHE A N 1
ATOM 757 C CA . PHE A 1 97 ? -2.990 -4.474 1.149 1.00 97.94 97 PHE A CA 1
ATOM 758 C C . PHE A 1 97 ? -2.325 -3.114 1.401 1.00 97.94 97 PHE A C 1
ATOM 760 O O . PHE A 1 97 ? -2.487 -2.553 2.485 1.00 97.94 97 PHE A O 1
ATOM 767 N N . MET A 1 98 ? -1.643 -2.543 0.404 1.00 98.25 98 MET A N 1
ATOM 768 C CA . MET A 1 98 ? -1.036 -1.211 0.528 1.00 98.25 98 MET A CA 1
ATOM 769 C C . MET A 1 98 ? -2.084 -0.108 0.742 1.00 98.25 98 MET A C 1
ATOM 771 O O . MET A 1 98 ? -1.898 0.774 1.582 1.00 98.25 98 MET A O 1
ATOM 775 N N . VAL A 1 99 ? -3.225 -0.192 0.052 1.00 98.25 99 VAL A N 1
ATOM 776 C CA . VAL A 1 99 ? -4.365 0.717 0.266 1.00 98.25 99 VAL A CA 1
ATOM 777 C C . VAL A 1 99 ? -4.942 0.556 1.680 1.00 98.25 99 VAL A C 1
ATOM 779 O O . VAL A 1 99 ? -5.190 1.549 2.367 1.00 98.25 99 VAL A O 1
ATOM 782 N N . VAL A 1 100 ? -5.113 -0.684 2.151 1.00 97.06 100 VAL A N 1
ATOM 783 C CA . VAL A 1 100 ? -5.621 -0.994 3.496 1.00 97.06 100 VAL A CA 1
ATOM 784 C C . VAL A 1 100 ? -4.674 -0.482 4.581 1.00 97.06 100 VAL A C 1
ATOM 786 O O . VAL A 1 100 ? -5.149 0.118 5.540 1.00 97.06 100 VAL A O 1
ATOM 789 N N . ILE A 1 101 ? -3.354 -0.634 4.435 1.00 96.88 101 ILE A N 1
ATOM 790 C CA . ILE A 1 101 ? -2.384 -0.047 5.375 1.00 96.88 101 ILE A CA 1
ATOM 791 C C . ILE A 1 101 ? -2.545 1.471 5.449 1.00 96.88 101 ILE A C 1
ATOM 793 O O . ILE A 1 101 ? -2.584 2.024 6.548 1.00 96.88 101 ILE A O 1
ATOM 797 N N . GLY A 1 102 ? -2.682 2.144 4.302 1.00 97.00 102 GLY A N 1
ATOM 798 C CA . GLY A 1 102 ? -2.936 3.583 4.258 1.00 97.00 102 GLY A CA 1
ATOM 799 C C . GLY A 1 102 ? -4.224 3.976 4.991 1.00 97.00 102 GLY A C 1
ATOM 800 O O . GLY A 1 102 ? -4.228 4.934 5.764 1.00 97.00 102 GLY A O 1
ATOM 801 N N . LEU A 1 103 ? -5.307 3.215 4.805 1.00 97.12 103 LEU A N 1
ATOM 802 C CA . LEU A 1 103 ? -6.575 3.433 5.506 1.00 97.12 103 LEU A CA 1
ATOM 803 C C . LEU A 1 103 ? -6.447 3.217 7.021 1.00 97.12 103 LEU A C 1
ATOM 805 O O . LEU A 1 103 ? -6.880 4.063 7.803 1.00 97.12 103 LEU A O 1
ATOM 809 N N . LEU A 1 104 ? -5.828 2.111 7.442 1.00 94.88 104 LEU A N 1
ATOM 810 C CA . LEU A 1 104 ? -5.612 1.790 8.855 1.00 94.88 104 LEU A CA 1
ATOM 811 C C . LEU A 1 104 ? -4.743 2.848 9.538 1.00 94.88 104 LEU A C 1
ATOM 813 O O . LEU A 1 104 ? -5.023 3.235 10.667 1.00 94.88 104 LEU A O 1
ATOM 817 N N . ALA A 1 105 ? -3.738 3.375 8.840 1.00 95.56 105 ALA A N 1
ATOM 818 C CA . ALA A 1 105 ? -2.924 4.493 9.300 1.00 95.56 105 ALA A CA 1
ATOM 819 C C . ALA A 1 105 ? -3.754 5.770 9.536 1.00 95.56 105 ALA A C 1
ATOM 821 O O . ALA A 1 105 ? -3.574 6.457 10.551 1.00 95.56 105 ALA A O 1
ATOM 822 N N . GLN A 1 106 ? -4.705 6.079 8.647 1.00 95.19 106 GLN A N 1
ATOM 823 C CA . GLN A 1 106 ? -5.635 7.187 8.868 1.00 95.19 106 GLN A CA 1
ATOM 824 C C . GLN A 1 106 ? -6.574 6.931 10.048 1.00 95.19 106 GLN A C 1
ATOM 826 O O . GLN A 1 106 ? -6.772 7.829 10.864 1.00 95.19 106 GLN A O 1
ATOM 831 N N . TRP A 1 107 ? -7.147 5.732 10.162 1.00 94.25 107 TRP A N 1
ATOM 832 C CA . TRP A 1 107 ? -8.020 5.380 11.285 1.00 94.25 107 TRP A CA 1
ATOM 833 C C . TRP A 1 107 ? -7.280 5.435 12.618 1.00 94.25 107 TRP A C 1
ATOM 835 O O . TRP A 1 107 ? -7.750 6.105 13.531 1.00 94.25 107 TRP A O 1
ATOM 845 N N . TYR A 1 108 ? -6.065 4.895 12.680 1.00 92.56 108 TYR A N 1
ATOM 846 C CA . TYR A 1 108 ? -5.186 5.019 13.840 1.00 92.56 108 TYR A CA 1
ATOM 847 C C . TYR A 1 108 ? -4.924 6.484 14.223 1.00 92.56 108 TYR A C 1
ATOM 849 O O . TYR A 1 108 ? -4.954 6.847 15.402 1.00 92.56 108 TYR A O 1
ATOM 857 N N . SER A 1 109 ? -4.711 7.353 13.229 1.00 93.62 109 SER A N 1
ATOM 858 C CA . SER A 1 109 ? -4.523 8.792 13.452 1.00 93.62 109 SER A CA 1
ATOM 859 C C . SER A 1 109 ? -5.776 9.467 14.019 1.00 93.62 109 SER A C 1
ATOM 861 O O . SER A 1 109 ? -5.658 10.384 14.829 1.00 93.62 109 SER A O 1
ATOM 863 N N . ILE A 1 110 ? -6.971 9.027 13.612 1.00 92.25 110 ILE A N 1
ATOM 864 C CA . ILE A 1 110 ? -8.249 9.508 14.154 1.00 92.25 110 ILE A CA 1
ATOM 865 C C . ILE A 1 110 ? -8.404 9.032 15.600 1.00 92.25 110 ILE A C 1
ATOM 867 O O . ILE A 1 110 ? -8.582 9.866 16.485 1.00 92.25 110 ILE A O 1
ATOM 871 N N . ASP A 1 111 ? -8.258 7.732 15.846 1.00 89.12 111 ASP A N 1
ATOM 872 C CA . ASP A 1 111 ? -8.494 7.111 17.154 1.00 89.12 111 ASP A CA 1
ATOM 873 C C . ASP A 1 111 ? -7.542 7.631 18.231 1.00 89.12 111 ASP A C 1
ATOM 875 O O . ASP A 1 111 ? -7.955 7.908 19.355 1.00 89.12 111 ASP A O 1
ATOM 879 N N . THR A 1 112 ? -6.269 7.831 17.883 1.00 87.69 112 THR A N 1
ATOM 880 C CA . THR A 1 112 ? -5.254 8.307 18.837 1.00 87.69 112 THR A CA 1
ATOM 881 C C . THR A 1 112 ? -5.411 9.798 19.157 1.00 87.69 112 THR A C 1
ATOM 883 O O . THR A 1 112 ? -4.995 10.262 20.219 1.00 87.69 112 THR A O 1
ATOM 886 N N . MET A 1 113 ? -5.978 10.587 18.236 1.00 89.38 113 MET A N 1
ATOM 887 C CA . MET A 1 113 ? -6.051 12.048 18.370 1.00 89.38 113 MET A CA 1
ATOM 888 C C . MET A 1 113 ? -7.421 12.562 18.817 1.00 89.38 113 MET A C 1
ATOM 890 O O . MET A 1 113 ? -7.503 13.710 19.272 1.00 89.38 113 MET A O 1
ATOM 894 N N . LEU A 1 114 ? -8.485 11.761 18.702 1.00 83.38 114 LEU A N 1
ATOM 895 C CA . LEU A 1 114 ? -9.816 12.123 19.181 1.00 83.38 114 LEU A CA 1
ATOM 896 C C . LEU A 1 114 ? -9.998 11.701 20.652 1.00 83.38 114 LEU A C 1
ATOM 898 O O . LEU A 1 114 ? -9.908 10.522 20.972 1.00 83.38 114 LEU A O 1
ATOM 902 N N . PRO A 1 115 ? -10.318 12.642 21.561 1.00 65.19 115 PRO A N 1
ATOM 903 C CA . PRO A 1 115 ? -10.377 12.378 23.002 1.00 65.19 115 PRO A CA 1
ATOM 904 C C . PRO A 1 115 ? -11.549 11.487 23.456 1.00 65.19 115 PRO A C 1
ATOM 906 O O . PRO A 1 115 ? -11.526 11.013 24.583 1.00 65.19 115 PRO A O 1
ATOM 909 N N . ASN A 1 116 ? -12.552 11.244 22.602 1.00 61.44 116 ASN A N 1
ATOM 910 C CA . ASN A 1 116 ? -13.660 10.319 22.860 1.00 61.44 116 ASN A CA 1
ATOM 911 C C . ASN A 1 116 ? -13.803 9.360 21.669 1.00 61.44 116 ASN A C 1
ATOM 913 O O . ASN A 1 116 ? -14.535 9.648 20.722 1.00 61.44 116 ASN A O 1
ATOM 917 N N . SER A 1 117 ? -13.120 8.217 21.731 1.00 52.31 117 SER A N 1
ATOM 918 C CA . SER A 1 117 ? -13.215 7.122 20.750 1.00 52.31 117 SER A CA 1
ATOM 919 C C . SER A 1 117 ? -14.538 6.345 20.815 1.00 52.31 117 SER A C 1
ATOM 921 O O . SER A 1 117 ? -14.748 5.399 20.061 1.00 52.31 117 SER A O 1
ATOM 923 N N . GLN A 1 118 ? -15.465 6.736 21.699 1.00 56.00 118 GLN A N 1
ATOM 924 C CA . GLN A 1 118 ? -16.820 6.191 21.682 1.00 56.00 118 GLN A CA 1
ATOM 925 C C . GLN A 1 118 ? -17.480 6.501 20.333 1.00 56.00 118 GLN A C 1
ATOM 927 O O . GLN A 1 118 ? -17.210 7.545 19.736 1.00 56.00 118 GLN A O 1
ATOM 932 N N . PHE A 1 119 ? -18.345 5.591 19.875 1.00 63.34 119 PHE A N 1
ATOM 933 C CA . PHE A 1 119 ? -19.005 5.571 18.562 1.00 63.34 119 PHE A CA 1
ATOM 934 C C . PHE A 1 119 ? -19.993 6.742 18.362 1.00 63.34 119 PHE A C 1
ATOM 936 O O . PHE A 1 119 ? -21.187 6.567 18.132 1.00 63.34 119 PHE A O 1
ATOM 943 N N . SER A 1 120 ? -19.510 7.975 18.494 1.00 79.88 120 SER A N 1
ATOM 944 C CA . SER A 1 120 ? -20.241 9.186 18.169 1.00 79.88 120 SER A CA 1
ATOM 945 C C . SER A 1 120 ? -20.430 9.249 16.661 1.00 79.88 120 SER A C 1
ATOM 947 O O . SER A 1 120 ? -19.514 8.935 15.898 1.00 79.88 120 SER A O 1
ATOM 949 N N . TRP A 1 121 ? -21.585 9.751 16.227 1.00 83.25 121 TRP A N 1
ATOM 950 C CA . TRP A 1 121 ? -21.868 10.022 14.817 1.00 83.25 121 TRP A CA 1
ATOM 951 C C . TRP A 1 121 ? -20.750 10.828 14.133 1.00 83.25 121 TRP A C 1
ATOM 953 O O . TRP A 1 121 ? -20.424 10.591 12.972 1.00 83.25 121 TRP A O 1
ATOM 963 N N . LYS A 1 122 ? -20.104 11.740 14.872 1.00 87.44 122 LYS A N 1
ATOM 964 C CA . LYS A 1 122 ? -18.978 12.542 14.372 1.00 87.44 122 LYS A CA 1
ATOM 965 C C . LYS A 1 122 ? -17.721 11.706 14.132 1.00 87.44 122 LYS A C 1
ATOM 967 O O . LYS A 1 122 ? -17.089 11.847 13.086 1.00 87.44 122 LYS A O 1
ATOM 972 N N . THR A 1 123 ? -17.369 10.833 15.075 1.00 86.88 123 THR A N 1
ATOM 973 C CA . THR A 1 123 ? -16.217 9.926 14.962 1.00 86.88 123 THR A CA 1
ATOM 974 C C . THR A 1 123 ? -16.438 8.955 13.808 1.00 86.88 123 THR A C 1
ATOM 976 O O . THR A 1 123 ? -15.619 8.896 12.894 1.00 86.88 123 THR A O 1
ATOM 979 N N . PHE A 1 124 ? -17.606 8.305 13.765 1.00 88.12 124 PHE A N 1
ATOM 980 C CA . PHE A 1 124 ? -17.993 7.417 12.668 1.00 88.12 124 PHE A CA 1
ATOM 981 C C . PHE A 1 124 ? -17.934 8.119 11.304 1.00 88.12 124 PHE A C 1
ATOM 983 O O . PHE A 1 124 ? -17.290 7.623 10.381 1.00 88.12 124 PHE A O 1
ATOM 990 N N . GLY A 1 125 ? -18.516 9.319 11.191 1.00 91.06 125 GLY A N 1
ATOM 991 C CA . GLY A 1 125 ? -18.450 10.119 9.967 1.00 91.06 125 GLY A CA 1
ATOM 992 C C . GLY A 1 125 ? -17.017 10.466 9.550 1.00 91.06 125 GLY A C 1
ATOM 993 O O . GLY A 1 125 ? -16.719 10.536 8.360 1.00 91.06 125 GLY A O 1
ATOM 994 N N . THR A 1 126 ? -16.103 10.623 10.510 1.00 92.00 126 THR A N 1
ATOM 995 C CA . THR A 1 126 ? -14.686 10.907 10.239 1.00 92.00 126 THR A CA 1
ATOM 996 C C . THR A 1 126 ? -13.942 9.666 9.723 1.00 92.00 126 THR A C 1
ATOM 998 O O . THR A 1 126 ? -13.165 9.788 8.775 1.00 92.00 126 THR A O 1
ATOM 1001 N N . HIS A 1 127 ? -14.208 8.469 10.265 1.00 92.31 127 HIS A N 1
ATOM 1002 C CA . HIS A 1 127 ? -13.685 7.208 9.708 1.00 92.31 127 HIS A CA 1
ATOM 1003 C C . HIS A 1 127 ? -14.248 6.914 8.319 1.00 92.31 127 HIS A C 1
ATOM 1005 O O . HIS A 1 127 ? -13.518 6.458 7.439 1.00 92.31 127 HIS A O 1
ATOM 1011 N N . PHE A 1 128 ? -15.531 7.210 8.107 1.00 93.75 128 PHE A N 1
ATOM 1012 C CA . PHE A 1 128 ? -16.175 7.045 6.811 1.00 93.75 128 PHE A CA 1
ATOM 1013 C C . PHE A 1 128 ? -15.610 8.017 5.764 1.00 93.75 128 PHE A C 1
ATOM 1015 O O . PHE A 1 128 ? -15.344 7.612 4.636 1.00 93.75 128 PHE A O 1
ATOM 1022 N N . SER A 1 129 ? -15.325 9.269 6.146 1.00 95.38 129 SER A N 1
ATOM 1023 C CA . SER A 1 129 ? -14.593 10.218 5.290 1.00 95.38 129 SER A CA 1
ATOM 1024 C C . SER A 1 129 ? -13.224 9.673 4.887 1.00 95.38 129 SER A C 1
ATOM 1026 O O . SER A 1 129 ? -12.878 9.726 3.713 1.00 95.38 129 SER A O 1
ATOM 1028 N N . ALA A 1 130 ? -12.471 9.099 5.833 1.00 96.19 130 ALA A N 1
ATOM 1029 C CA . ALA A 1 130 ? -11.175 8.480 5.548 1.00 96.19 130 ALA A CA 1
ATOM 1030 C C . ALA A 1 130 ? -11.291 7.339 4.525 1.00 96.19 130 ALA A C 1
ATOM 1032 O O . ALA A 1 130 ? -10.497 7.265 3.593 1.00 96.19 130 ALA A O 1
ATOM 1033 N N . LEU A 1 131 ? -12.322 6.495 4.651 1.00 96.75 131 LEU A N 1
ATOM 1034 C CA . LEU A 1 131 ? -12.594 5.429 3.686 1.00 96.75 131 LEU A CA 1
ATOM 1035 C C . LEU A 1 131 ? -12.857 5.994 2.283 1.00 96.75 131 LEU A C 1
ATOM 1037 O O . LEU A 1 131 ? -12.250 5.536 1.320 1.00 96.75 131 LEU A O 1
ATOM 1041 N N . ILE A 1 132 ? -13.713 7.015 2.169 1.00 97.12 132 ILE A N 1
ATOM 1042 C CA . ILE A 1 132 ? -14.010 7.677 0.889 1.00 97.12 132 ILE A CA 1
ATOM 1043 C C . ILE A 1 132 ? -12.741 8.284 0.283 1.00 97.12 132 ILE A C 1
ATOM 1045 O O . ILE A 1 132 ? -12.466 8.067 -0.893 1.00 97.12 132 ILE A O 1
ATOM 1049 N N . GLU A 1 133 ? -11.958 9.016 1.075 1.00 97.50 133 GLU A N 1
ATOM 1050 C CA . GLU A 1 133 ? -10.694 9.634 0.656 1.00 97.50 133 GLU A CA 1
ATOM 1051 C C . GLU A 1 133 ? -9.715 8.599 0.093 1.00 97.50 133 GLU A C 1
ATOM 1053 O O . GLU A 1 133 ? -9.159 8.788 -0.992 1.00 97.50 133 GLU A O 1
ATOM 1058 N N . THR A 1 134 ? -9.540 7.480 0.799 1.00 97.88 134 THR A N 1
ATOM 1059 C CA . THR A 1 134 ? -8.667 6.388 0.369 1.00 97.88 134 THR A CA 1
ATOM 1060 C C . THR A 1 134 ? -9.193 5.697 -0.890 1.00 97.88 134 THR A C 1
ATOM 1062 O O . THR A 1 134 ? -8.414 5.453 -1.811 1.00 97.88 134 THR A O 1
ATOM 1065 N N . CYS A 1 135 ? -10.500 5.427 -0.984 1.00 97.56 135 CYS A N 1
ATOM 1066 C CA . CYS A 1 135 ? -11.105 4.838 -2.180 1.00 97.56 135 CYS A CA 1
ATOM 1067 C C . CYS A 1 135 ? -10.974 5.758 -3.402 1.00 97.56 135 CYS A C 1
ATOM 1069 O O . CYS A 1 135 ? -10.571 5.294 -4.465 1.00 97.56 135 CYS A O 1
ATOM 1071 N N . LEU A 1 136 ? -11.247 7.061 -3.258 1.00 97.62 136 LEU A N 1
ATOM 1072 C CA . LEU A 1 136 ? -11.050 8.036 -4.336 1.00 97.62 136 LEU A CA 1
ATOM 1073 C C . LEU A 1 136 ? -9.587 8.084 -4.773 1.00 97.62 136 LEU A C 1
ATOM 1075 O O . LEU A 1 136 ? -9.305 8.055 -5.968 1.00 97.62 136 LEU A O 1
ATOM 1079 N N . SER A 1 137 ? -8.660 8.127 -3.814 1.00 98.12 137 SER A N 1
ATOM 1080 C CA . SER A 1 137 ? -7.226 8.101 -4.093 1.00 98.12 137 SER A CA 1
ATOM 1081 C C . SER A 1 137 ? -6.824 6.848 -4.878 1.00 98.12 137 SER A C 1
ATOM 1083 O O . SER A 1 137 ? -6.130 6.956 -5.887 1.00 98.12 137 SER A O 1
ATOM 1085 N N . ALA A 1 138 ? -7.293 5.662 -4.478 1.00 97.75 138 ALA A N 1
ATOM 1086 C CA . ALA A 1 138 ? -7.018 4.409 -5.182 1.00 97.75 138 ALA A CA 1
ATOM 1087 C C . ALA A 1 138 ? -7.595 4.401 -6.610 1.00 97.75 138 ALA A C 1
ATOM 1089 O O . ALA A 1 138 ? -6.885 4.055 -7.553 1.00 97.75 138 ALA A O 1
ATOM 1090 N N . CYS A 1 139 ? -8.839 4.854 -6.798 1.00 97.31 139 CYS A N 1
ATOM 1091 C CA . CYS A 1 139 ? -9.454 4.955 -8.124 1.00 97.31 139 CYS A CA 1
ATOM 1092 C C . CYS A 1 139 ? -8.685 5.916 -9.040 1.00 97.31 139 CYS A C 1
ATOM 1094 O O . CYS A 1 139 ? -8.366 5.560 -10.169 1.00 97.31 139 CYS A O 1
ATOM 1096 N N . ILE A 1 140 ? -8.345 7.115 -8.555 1.00 97.75 140 ILE A N 1
ATOM 1097 C CA . ILE A 1 140 ? -7.568 8.090 -9.335 1.00 97.75 140 ILE A CA 1
ATOM 1098 C C . ILE A 1 140 ? -6.175 7.542 -9.642 1.00 97.75 140 ILE A C 1
ATOM 1100 O O . ILE A 1 140 ? -5.686 7.720 -10.752 1.00 97.75 140 ILE A O 1
ATOM 1104 N N . THR A 1 141 ? -5.557 6.831 -8.695 1.00 97.81 141 THR A N 1
ATOM 1105 C CA . THR A 1 141 ? -4.259 6.184 -8.917 1.00 97.81 141 THR A CA 1
ATOM 1106 C C . THR A 1 141 ? -4.321 5.229 -10.107 1.00 97.81 141 THR A C 1
ATOM 1108 O O . THR A 1 141 ? -3.439 5.290 -10.959 1.00 97.81 141 THR A O 1
ATOM 1111 N N . LEU A 1 142 ? -5.361 4.394 -10.204 1.00 97.06 142 LEU A N 1
ATOM 1112 C CA . LEU A 1 142 ? -5.543 3.494 -11.347 1.00 97.06 142 LEU A CA 1
ATOM 1113 C C . LEU A 1 142 ? -5.753 4.267 -12.656 1.00 97.06 142 LEU A C 1
ATOM 1115 O O . LEU A 1 142 ? -5.097 3.957 -13.639 1.00 97.06 142 LEU A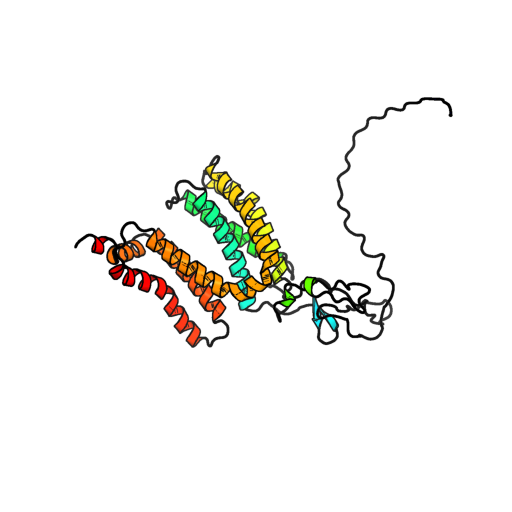 O 1
ATOM 1119 N N . LEU A 1 143 ? -6.576 5.320 -12.646 1.00 97.06 143 LEU A N 1
ATOM 1120 C CA . LEU A 1 143 ? -6.869 6.127 -13.841 1.00 97.06 143 LEU A CA 1
ATOM 1121 C C . LEU A 1 143 ? -5.656 6.901 -14.390 1.00 97.06 143 LEU A C 1
ATOM 1123 O O . LEU A 1 143 ? -5.654 7.272 -15.563 1.00 97.06 143 LEU A O 1
ATOM 1127 N N . VAL A 1 144 ? -4.660 7.193 -13.549 1.00 96.38 144 VAL A N 1
ATOM 1128 C CA . VAL A 1 144 ? -3.436 7.920 -13.933 1.00 96.38 144 VAL A CA 1
ATOM 1129 C C . VAL A 1 144 ? -2.328 6.976 -14.414 1.00 96.38 144 VAL A C 1
ATOM 1131 O O . VAL A 1 144 ? -1.398 7.426 -15.080 1.00 96.38 144 VAL A O 1
ATOM 1134 N N . HIS A 1 145 ? -2.409 5.679 -14.111 1.00 93.88 145 HIS A N 1
ATOM 1135 C CA . HIS A 1 145 ? -1.467 4.693 -14.640 1.00 93.88 145 HIS A CA 1
ATOM 1136 C C . HIS A 1 145 ? -1.919 4.177 -16.005 1.00 93.88 145 HIS A C 1
ATOM 1138 O O . HIS A 1 145 ? -3.074 4.312 -16.399 1.00 93.88 145 HIS A O 1
ATOM 1144 N N . GLU A 1 146 ? -0.985 3.602 -16.758 1.00 90.56 146 GLU A N 1
ATOM 1145 C CA . GLU A 1 146 ? -1.297 3.089 -18.085 1.00 90.56 146 GLU A CA 1
ATOM 1146 C C . GLU A 1 146 ? -2.166 1.816 -18.029 1.00 90.56 146 GLU A C 1
ATOM 1148 O O . GLU A 1 146 ? -1.843 0.885 -17.276 1.00 90.56 146 GLU A O 1
ATOM 1153 N N . PRO A 1 147 ? -3.202 1.711 -18.888 1.00 92.62 147 PRO A N 1
ATOM 1154 C CA . PRO A 1 147 ? -3.683 2.718 -19.846 1.00 92.62 147 PRO A CA 1
ATOM 1155 C C . PRO A 1 147 ? -4.497 3.856 -19.197 1.00 92.62 147 PRO A C 1
ATOM 1157 O O . PRO A 1 147 ? -5.456 3.615 -18.465 1.00 92.62 147 PRO A O 1
ATOM 1160 N N . LEU A 1 148 ? -4.153 5.103 -19.548 1.00 92.50 148 LEU A N 1
ATOM 1161 C CA . LEU A 1 148 ? -4.756 6.312 -18.977 1.00 92.50 148 LEU A CA 1
ATOM 1162 C C . LEU A 1 148 ? -6.286 6.318 -19.111 1.00 92.50 148 LEU A C 1
ATOM 1164 O O . LEU A 1 148 ? -6.834 6.080 -20.188 1.00 92.50 148 LEU A O 1
ATOM 1168 N N . GLY A 1 149 ? -6.974 6.640 -18.017 1.00 92.81 149 GLY A N 1
ATOM 1169 C CA . GLY A 1 149 ? -8.434 6.730 -17.961 1.00 92.81 149 GLY A CA 1
ATOM 1170 C C . GLY A 1 149 ? -9.165 5.387 -17.855 1.00 92.81 149 GLY A C 1
ATOM 1171 O O . GLY A 1 149 ? -10.395 5.380 -17.825 1.00 92.81 149 GLY A O 1
ATOM 1172 N N . SER A 1 150 ? -8.447 4.265 -17.769 1.00 93.31 150 SER A N 1
ATOM 1173 C CA . SER A 1 150 ? -9.021 2.937 -17.531 1.00 93.31 150 SER A CA 1
ATOM 1174 C C . SER A 1 150 ? -8.792 2.480 -16.088 1.00 93.31 150 SER A C 1
ATOM 1176 O O . SER A 1 150 ? -7.827 2.873 -15.444 1.00 93.31 150 SER A O 1
ATOM 1178 N N . LEU A 1 151 ? -9.670 1.613 -15.574 1.00 91.50 151 LEU A N 1
ATOM 1179 C CA . LEU A 1 151 ? -9.446 0.898 -14.305 1.00 91.50 151 LEU A CA 1
ATOM 1180 C C . LEU A 1 151 ? -8.648 -0.401 -14.494 1.00 91.50 151 LEU A C 1
ATOM 1182 O O . LEU A 1 151 ? -8.405 -1.133 -13.535 1.00 91.50 151 LEU A O 1
ATOM 1186 N N . GLN A 1 152 ? -8.270 -0.711 -15.734 1.00 92.19 152 GLN A N 1
ATOM 1187 C CA . GLN A 1 152 ? -7.345 -1.795 -16.033 1.00 92.19 152 GLN A CA 1
ATOM 1188 C C . GLN A 1 152 ? -5.918 -1.320 -15.792 1.00 92.19 152 GLN A C 1
ATOM 1190 O O . GLN A 1 152 ? -5.587 -0.177 -16.080 1.00 92.19 152 GLN A O 1
ATOM 1195 N N . LEU A 1 153 ? -5.076 -2.219 -15.291 1.00 94.06 153 LEU A N 1
ATOM 1196 C CA . LEU A 1 153 ? -3.674 -1.936 -15.029 1.00 94.06 153 LEU A CA 1
ATOM 1197 C C . LEU A 1 153 ? -2.812 -2.822 -15.922 1.00 94.06 153 LEU A C 1
ATOM 1199 O O . LEU A 1 153 ? -3.054 -4.027 -16.025 1.00 94.06 153 LEU A O 1
ATOM 1203 N N . ARG A 1 154 ? -1.806 -2.224 -16.552 1.00 93.62 154 ARG A N 1
ATOM 1204 C CA . ARG A 1 154 ? -0.746 -2.935 -17.269 1.00 93.62 154 ARG A CA 1
ATOM 1205 C C . ARG A 1 154 ? 0.417 -3.166 -16.315 1.00 93.62 154 ARG A C 1
ATOM 1207 O O . ARG A 1 154 ? 0.832 -2.216 -15.664 1.00 93.62 154 ARG A O 1
ATOM 1214 N N . SER A 1 155 ? 0.943 -4.386 -16.216 1.00 94.62 155 SER A N 1
ATOM 1215 C CA . SER A 1 155 ? 2.072 -4.686 -15.329 1.00 94.62 155 SER A CA 1
ATOM 1216 C C . SER A 1 155 ? 3.096 -5.646 -15.923 1.00 94.62 155 SER A C 1
ATOM 1218 O O . SER A 1 155 ? 2.795 -6.470 -16.786 1.00 94.62 155 SER A O 1
ATOM 1220 N N . CYS A 1 156 ? 4.327 -5.546 -15.431 1.00 94.50 156 CYS A N 1
ATOM 1221 C CA . CYS A 1 156 ? 5.405 -6.492 -15.659 1.00 94.50 156 CYS A CA 1
ATOM 1222 C C . CYS A 1 156 ? 5.375 -7.576 -14.576 1.00 94.50 156 CYS A C 1
ATOM 1224 O O . CYS A 1 156 ? 5.351 -7.277 -13.384 1.00 94.50 156 CYS A O 1
ATOM 1226 N N . THR A 1 157 ? 5.428 -8.845 -14.978 1.00 93.44 157 THR A N 1
ATOM 1227 C CA . THR A 1 157 ? 5.424 -9.972 -14.036 1.00 93.44 157 THR A CA 1
ATOM 1228 C C . THR A 1 157 ? 6.648 -9.949 -13.118 1.00 93.44 157 THR A C 1
ATOM 1230 O O . THR A 1 157 ? 7.783 -9.854 -13.593 1.00 93.44 157 THR A O 1
ATOM 1233 N N . VAL A 1 158 ? 6.424 -10.110 -11.813 1.00 94.75 158 VAL A N 1
ATOM 1234 C CA . VAL A 1 158 ? 7.488 -10.293 -10.818 1.00 94.75 158 VAL A CA 1
ATOM 1235 C C . VAL A 1 158 ? 8.107 -11.682 -10.990 1.00 94.75 158 VAL A C 1
ATOM 1237 O O . VAL A 1 158 ? 7.397 -12.685 -10.950 1.00 94.75 158 VAL A O 1
ATOM 1240 N N . LYS A 1 159 ? 9.429 -11.760 -11.179 1.00 93.00 159 LYS A N 1
ATOM 1241 C CA . LYS A 1 159 ? 10.159 -13.036 -11.306 1.00 93.00 159 LYS A CA 1
ATOM 1242 C C . LYS A 1 159 ? 11.006 -13.329 -10.077 1.00 93.00 159 LYS A C 1
ATOM 1244 O O . LYS A 1 159 ? 11.032 -14.458 -9.595 1.00 93.00 159 LYS A O 1
ATOM 1249 N N . HIS A 1 160 ? 11.703 -12.314 -9.573 1.00 94.06 160 HIS A N 1
ATOM 1250 C CA . HIS A 1 160 ? 12.645 -12.460 -8.469 1.00 94.06 160 HIS A CA 1
ATOM 1251 C C . HIS A 1 160 ? 12.554 -11.286 -7.497 1.00 94.06 160 HIS A C 1
ATOM 1253 O O . HIS A 1 160 ? 12.103 -10.199 -7.850 1.00 94.06 160 HIS A O 1
ATOM 1259 N N . LEU A 1 161 ? 13.032 -11.482 -6.265 1.00 95.31 161 LEU A N 1
ATOM 1260 C CA . LEU A 1 161 ? 13.148 -10.399 -5.282 1.00 95.31 161 LEU A CA 1
ATOM 1261 C C . LEU A 1 161 ? 14.068 -9.269 -5.7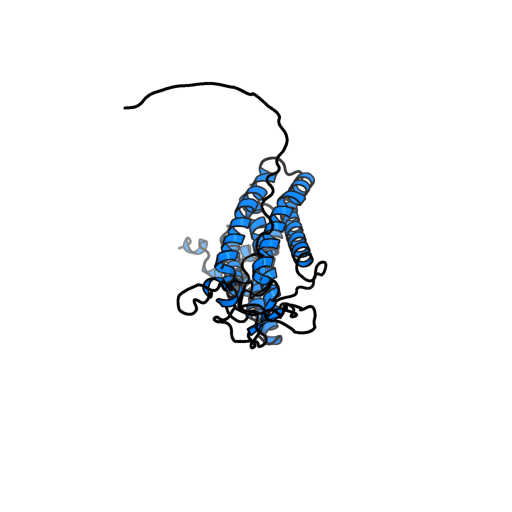72 1.00 95.31 161 LEU A C 1
ATOM 1263 O O . LEU A 1 161 ? 13.806 -8.102 -5.498 1.00 95.31 161 LEU A O 1
ATOM 1267 N N . SER A 1 162 ? 15.109 -9.602 -6.536 1.00 94.75 162 SER A N 1
ATOM 1268 C CA . SER A 1 162 ? 16.030 -8.630 -7.132 1.00 94.75 162 SER A CA 1
ATOM 1269 C C . SER A 1 162 ? 15.349 -7.661 -8.106 1.00 94.75 162 SER A C 1
ATOM 1271 O O . SER A 1 162 ? 15.891 -6.578 -8.327 1.00 94.75 162 SER A O 1
ATOM 1273 N N . ASP A 1 163 ? 14.174 -8.006 -8.655 1.00 95.44 163 ASP A N 1
ATOM 1274 C CA . ASP A 1 163 ? 13.423 -7.137 -9.574 1.00 95.44 163 ASP A CA 1
ATOM 1275 C C . ASP A 1 163 ? 12.963 -5.841 -8.878 1.00 95.44 163 ASP A C 1
ATOM 1277 O O . ASP A 1 163 ? 12.771 -4.818 -9.528 1.00 95.44 163 ASP A O 1
ATOM 1281 N N . TRP A 1 164 ? 12.822 -5.866 -7.549 1.00 96.69 164 TRP A N 1
ATOM 1282 C CA . TRP A 1 164 ? 12.457 -4.706 -6.730 1.00 96.69 164 TRP A CA 1
ATOM 1283 C C . TRP A 1 164 ? 13.643 -3.784 -6.422 1.00 96.69 164 TRP A C 1
ATOM 1285 O O . TRP A 1 164 ? 13.453 -2.662 -5.962 1.00 96.69 164 TRP A O 1
ATOM 1295 N N . TYR A 1 165 ? 14.869 -4.255 -6.662 1.00 95.75 165 TYR A N 1
ATOM 1296 C CA . TYR A 1 165 ? 16.106 -3.602 -6.237 1.00 95.75 165 TYR A CA 1
ATOM 1297 C C . TYR A 1 165 ? 17.124 -3.522 -7.376 1.00 95.75 165 TYR A C 1
ATOM 1299 O O . TYR A 1 165 ? 18.323 -3.714 -7.172 1.00 95.75 165 TYR A O 1
ATOM 1307 N N . THR A 1 166 ? 16.669 -3.212 -8.593 1.00 94.25 166 THR A N 1
ATOM 1308 C CA . THR A 1 166 ? 17.525 -3.181 -9.794 1.00 94.25 166 THR A CA 1
ATOM 1309 C C . THR A 1 166 ? 18.743 -2.267 -9.647 1.00 94.25 166 THR A C 1
ATOM 1311 O O . THR A 1 166 ? 19.784 -2.533 -10.237 1.00 94.25 166 THR A O 1
ATOM 1314 N N . ILE A 1 167 ? 18.640 -1.209 -8.833 1.00 92.94 167 ILE A N 1
ATOM 1315 C CA . ILE A 1 167 ? 19.742 -0.283 -8.539 1.00 92.94 167 ILE A CA 1
ATOM 1316 C C . ILE A 1 167 ? 20.959 -0.978 -7.910 1.00 92.94 167 ILE A C 1
ATOM 1318 O O . ILE A 1 167 ? 22.093 -0.589 -8.183 1.00 92.94 167 ILE A O 1
ATOM 1322 N N . LEU A 1 168 ? 20.739 -2.041 -7.129 1.00 93.56 168 LEU A N 1
ATOM 1323 C CA . LEU A 1 168 ? 21.801 -2.834 -6.501 1.00 93.56 168 LEU A CA 1
ATOM 1324 C C . LEU A 1 168 ? 22.455 -3.821 -7.479 1.00 93.56 168 LEU A C 1
ATOM 1326 O O . LEU A 1 168 ? 23.464 -4.440 -7.154 1.00 93.56 168 LEU A O 1
ATOM 1330 N N . HIS A 1 169 ? 21.887 -3.970 -8.677 1.00 92.75 169 HIS A N 1
ATOM 1331 C CA . HIS A 1 169 ? 22.306 -4.931 -9.694 1.00 92.75 169 HIS A CA 1
ATOM 1332 C C . HIS A 1 169 ? 22.862 -4.257 -10.958 1.00 92.75 169 HIS A C 1
ATOM 1334 O O . HIS A 1 169 ? 22.867 -4.866 -12.031 1.00 92.75 169 HIS A O 1
ATOM 1340 N N . ASN A 1 170 ? 23.346 -3.016 -10.838 1.00 93.69 170 ASN A N 1
ATOM 1341 C CA . ASN A 1 170 ? 24.069 -2.340 -11.913 1.00 93.69 170 ASN A CA 1
ATOM 1342 C C . ASN A 1 170 ? 25.422 -3.037 -12.165 1.00 93.69 170 ASN A C 1
ATOM 1344 O O . ASN A 1 170 ? 26.211 -3.182 -11.226 1.00 93.69 170 ASN A O 1
ATOM 1348 N N . PRO A 1 171 ? 25.710 -3.490 -13.397 1.00 93.31 171 PRO A N 1
ATOM 1349 C CA . PRO A 1 171 ? 26.977 -4.134 -13.715 1.00 93.31 171 PRO A CA 1
ATOM 1350 C C . PRO A 1 171 ? 28.117 -3.115 -13.849 1.00 93.31 171 PRO A C 1
ATOM 1352 O O . PRO A 1 171 ? 27.909 -1.971 -14.246 1.00 93.31 171 PRO A O 1
ATOM 1355 N N . ASN A 1 172 ? 29.339 -3.572 -13.582 1.00 91.50 172 ASN A N 1
ATOM 1356 C CA . ASN A 1 172 ? 30.574 -2.829 -13.828 1.00 91.50 172 ASN A CA 1
ATOM 1357 C C . ASN A 1 172 ? 31.443 -3.619 -14.828 1.00 91.50 172 ASN A C 1
ATOM 1359 O O . ASN A 1 172 ? 32.292 -4.412 -14.402 1.00 91.50 172 ASN A O 1
ATOM 1363 N N . PRO A 1 173 ? 31.160 -3.535 -16.144 1.00 86.62 173 PRO A N 1
ATOM 1364 C CA . PRO A 1 173 ? 31.961 -4.221 -17.153 1.00 86.62 173 PRO A CA 1
ATOM 1365 C C . PRO A 1 173 ? 33.423 -3.760 -17.075 1.00 86.62 173 PRO A C 1
ATOM 1367 O O . PRO A 1 173 ? 33.707 -2.570 -17.033 1.00 86.62 173 PRO A O 1
ATOM 1370 N N . ASN A 1 174 ? 34.353 -4.717 -17.036 1.00 86.38 174 ASN A N 1
ATOM 1371 C CA . ASN A 1 174 ? 35.802 -4.477 -16.957 1.00 86.38 174 ASN A CA 1
ATOM 1372 C C . ASN A 1 174 ? 36.285 -3.632 -15.758 1.00 86.38 174 ASN A C 1
ATOM 1374 O O . ASN A 1 174 ? 37.453 -3.264 -15.722 1.00 86.38 174 ASN A O 1
ATOM 1378 N N . TYR A 1 175 ? 35.438 -3.381 -14.752 1.00 83.88 175 TYR A N 1
ATOM 1379 C CA . TYR A 1 175 ? 35.753 -2.565 -13.570 1.00 83.88 175 TYR A CA 1
ATOM 1380 C C . TYR A 1 175 ? 36.100 -1.090 -13.853 1.00 83.88 175 TYR A C 1
ATOM 1382 O O . TYR A 1 175 ? 36.630 -0.418 -12.969 1.00 83.88 175 TYR A O 1
ATOM 1390 N N . GLU A 1 176 ? 35.791 -0.579 -15.046 1.00 87.69 176 GLU A N 1
ATOM 1391 C CA . GLU A 1 176 ? 36.098 0.801 -15.448 1.00 87.69 176 GLU A CA 1
ATOM 1392 C C . GLU A 1 176 ? 34.946 1.755 -15.119 1.00 87.69 176 GLU A C 1
ATOM 1394 O O . GLU A 1 176 ? 35.127 2.739 -14.401 1.00 87.69 176 GLU A O 1
ATOM 1399 N N . GLU A 1 177 ? 33.744 1.438 -15.604 1.00 86.81 177 GLU A N 1
ATOM 1400 C CA . GLU A 1 177 ? 32.553 2.269 -15.455 1.00 86.81 177 GLU A CA 1
ATOM 1401 C C . GLU A 1 177 ? 31.322 1.441 -15.071 1.00 86.81 177 GLU A C 1
ATOM 1403 O O . GLU A 1 177 ? 31.090 0.337 -15.565 1.00 86.81 177 GLU A O 1
ATOM 1408 N N . VAL A 1 178 ? 30.497 1.988 -14.174 1.00 88.00 178 VAL A N 1
ATOM 1409 C CA . VAL A 1 178 ? 29.237 1.352 -13.780 1.00 88.00 178 VAL A CA 1
ATOM 1410 C C . VAL A 1 178 ? 28.169 1.699 -14.807 1.00 88.00 178 VAL A C 1
ATOM 1412 O O . VAL A 1 178 ? 27.771 2.856 -14.938 1.00 88.00 178 VAL A O 1
ATOM 1415 N N . LEU A 1 179 ? 27.647 0.684 -15.492 1.00 90.19 179 LEU A N 1
ATOM 1416 C CA . LEU A 1 179 ? 26.527 0.873 -16.399 1.00 90.19 179 LEU A CA 1
ATOM 1417 C C . LEU A 1 179 ? 25.227 0.944 -15.590 1.00 90.19 179 LEU A C 1
ATOM 1419 O O . LEU A 1 179 ? 24.807 -0.022 -14.950 1.00 90.19 179 LEU A O 1
ATOM 1423 N N . HIS A 1 180 ? 24.575 2.104 -15.613 1.00 91.62 180 HIS A N 1
ATOM 1424 C CA . HIS A 1 180 ? 23.345 2.334 -14.863 1.00 91.62 180 HIS A CA 1
ATOM 1425 C C . HIS A 1 180 ? 22.124 1.790 -15.609 1.00 91.62 180 HIS A C 1
ATOM 1427 O O . HIS A 1 180 ? 21.622 2.416 -16.537 1.00 91.62 180 HIS A O 1
ATOM 1433 N N . CYS A 1 181 ? 21.613 0.647 -15.156 1.00 91.44 181 CYS A N 1
ATOM 1434 C CA . CYS A 1 181 ? 20.449 -0.034 -15.732 1.00 91.44 181 CYS A CA 1
ATOM 1435 C C . CYS A 1 181 ? 19.278 -0.136 -14.751 1.00 91.44 181 CYS A C 1
ATOM 1437 O O . CYS A 1 181 ? 18.407 -0.995 -14.891 1.00 91.44 181 CYS A O 1
ATOM 1439 N N . ALA A 1 182 ? 19.273 0.720 -13.729 1.00 92.00 182 ALA A N 1
ATOM 1440 C CA . ALA A 1 182 ? 18.193 0.782 -12.763 1.00 92.00 182 ALA A CA 1
ATOM 1441 C C . ALA A 1 182 ? 16.898 1.223 -13.459 1.00 92.00 182 ALA A C 1
ATOM 1443 O O . ALA A 1 182 ? 16.848 2.287 -14.074 1.00 92.00 182 ALA A O 1
ATOM 1444 N N . GLN A 1 183 ? 15.868 0.391 -13.359 1.00 93.12 183 GLN A N 1
ATOM 1445 C CA . GLN A 1 183 ? 14.565 0.601 -13.978 1.00 93.12 183 GLN A CA 1
ATOM 1446 C C . GLN A 1 183 ? 13.505 -0.138 -13.157 1.00 93.12 183 GLN A C 1
ATOM 1448 O O . GLN A 1 183 ? 13.828 -1.046 -12.392 1.00 93.12 183 GLN A O 1
ATOM 1453 N N . GLU A 1 184 ? 12.238 0.234 -13.294 1.00 94.62 184 GLU A N 1
ATOM 1454 C CA . GLU A 1 184 ? 11.161 -0.426 -12.556 1.00 94.62 184 GLU A CA 1
ATOM 1455 C C . GLU A 1 184 ? 10.797 -1.778 -13.197 1.00 94.62 184 GLU A C 1
ATOM 1457 O O . GLU A 1 184 ? 9.824 -1.902 -13.935 1.00 94.62 184 GLU A O 1
ATOM 1462 N N . ALA A 1 185 ? 11.562 -2.832 -12.893 1.00 94.81 185 ALA A N 1
ATOM 1463 C CA . ALA A 1 185 ? 11.341 -4.156 -13.486 1.00 94.81 185 ALA A CA 1
ATOM 1464 C C . ALA A 1 185 ? 9.998 -4.806 -13.094 1.00 94.81 185 ALA A C 1
ATOM 1466 O O . ALA A 1 185 ? 9.533 -5.720 -13.783 1.00 94.81 185 ALA A O 1
ATOM 1467 N N . VAL A 1 186 ? 9.388 -4.334 -12.002 1.00 95.88 186 VAL A N 1
ATOM 1468 C CA . VAL A 1 186 ? 8.061 -4.726 -11.499 1.00 95.88 186 VAL A CA 1
ATOM 1469 C C . VAL A 1 186 ? 6.990 -3.670 -11.792 1.00 95.88 186 VAL A C 1
ATOM 1471 O O . VAL A 1 186 ? 6.025 -3.553 -11.041 1.00 95.88 186 VAL A O 1
ATOM 1474 N N . TYR A 1 187 ? 7.160 -2.872 -12.852 1.00 95.50 187 TYR A N 1
ATOM 1475 C CA . TYR A 1 187 ? 6.235 -1.788 -13.185 1.00 95.50 187 TYR A CA 1
ATOM 1476 C C . TYR A 1 187 ? 4.773 -2.264 -13.201 1.00 95.50 187 TYR A C 1
ATOM 1478 O O . TYR A 1 187 ? 4.501 -3.313 -13.790 1.00 95.50 187 TYR A O 1
ATOM 1486 N N . PRO A 1 188 ? 3.815 -1.526 -12.613 1.00 95.69 188 PRO A N 1
ATOM 1487 C CA . PRO A 1 188 ? 3.957 -0.302 -11.822 1.00 95.69 188 PRO A CA 1
ATOM 1488 C C . PRO A 1 188 ? 3.907 -0.576 -10.307 1.00 95.69 188 PRO A C 1
ATOM 1490 O O . PRO A 1 188 ? 3.620 0.325 -9.528 1.00 95.69 188 PRO A O 1
ATOM 1493 N N . LEU A 1 189 ? 4.108 -1.821 -9.853 1.00 96.62 189 LEU A N 1
ATOM 1494 C CA . LEU A 1 189 ? 3.862 -2.254 -8.467 1.00 96.62 189 LEU A CA 1
ATOM 1495 C C . LEU A 1 189 ? 4.702 -1.511 -7.419 1.00 96.62 189 LEU A C 1
ATOM 1497 O O . LEU A 1 189 ? 4.332 -1.487 -6.241 1.00 96.62 189 LEU A O 1
ATOM 1501 N N . TYR A 1 190 ? 5.824 -0.915 -7.824 1.00 96.88 190 TYR A N 1
ATOM 1502 C CA . TYR A 1 190 ? 6.648 -0.106 -6.940 1.00 96.88 190 TYR A CA 1
ATOM 1503 C C . TYR A 1 190 ? 6.165 1.347 -6.924 1.00 96.88 190 TYR A C 1
ATOM 1505 O O . TYR A 1 190 ? 5.877 1.879 -5.848 1.00 96.88 190 TYR A O 1
ATOM 1513 N N . SER A 1 191 ? 6.033 1.975 -8.095 1.00 96.44 191 SER A N 1
ATOM 1514 C CA . SER A 1 191 ? 5.699 3.398 -8.238 1.00 96.44 191 SER A CA 1
ATOM 1515 C C . SER A 1 191 ? 4.245 3.728 -7.879 1.00 96.44 191 SER A C 1
ATOM 1517 O O . SER A 1 191 ? 3.988 4.759 -7.247 1.00 96.44 191 SER A O 1
ATOM 1519 N N . ILE A 1 192 ? 3.300 2.831 -8.180 1.00 97.44 192 ILE A N 1
ATOM 1520 C CA . ILE A 1 192 ? 1.859 3.046 -7.976 1.00 97.44 192 ILE A CA 1
ATOM 1521 C C . ILE A 1 192 ? 1.493 3.336 -6.516 1.00 97.44 192 ILE A C 1
ATOM 1523 O O . ILE A 1 192 ? 0.613 4.150 -6.236 1.00 97.44 192 ILE A O 1
ATOM 1527 N N . VAL A 1 193 ? 2.208 2.724 -5.569 1.00 98.31 193 VAL A N 1
ATOM 1528 C CA . VAL A 1 193 ? 1.981 2.907 -4.128 1.00 98.31 193 VAL A CA 1
ATOM 1529 C C . VAL A 1 193 ? 2.339 4.331 -3.694 1.00 98.31 193 VAL A C 1
ATOM 1531 O O . VAL A 1 193 ? 1.612 4.940 -2.909 1.00 98.31 193 VAL A O 1
ATOM 1534 N N . PHE A 1 194 ? 3.414 4.908 -4.239 1.00 98.25 194 PHE A N 1
ATOM 1535 C CA . PHE A 1 194 ? 3.790 6.294 -3.947 1.00 98.25 194 PHE A CA 1
ATOM 1536 C C . PHE A 1 194 ? 2.763 7.285 -4.481 1.00 98.25 194 PHE A C 1
ATOM 1538 O O . PHE A 1 194 ? 2.411 8.236 -3.783 1.00 98.25 194 PHE A O 1
ATOM 1545 N N . VAL A 1 195 ? 2.250 7.041 -5.690 1.00 98.12 195 VAL A N 1
ATOM 1546 C CA . VAL A 1 195 ? 1.183 7.859 -6.278 1.00 98.12 195 VAL A CA 1
ATOM 1547 C C . VAL A 1 195 ? -0.072 7.789 -5.408 1.00 98.12 195 VAL A C 1
ATOM 1549 O O . VAL A 1 195 ? -0.628 8.831 -5.065 1.00 98.12 195 VAL A O 1
ATOM 1552 N N . HIS A 1 196 ? -0.458 6.593 -4.954 1.00 98.31 196 HIS A N 1
ATOM 1553 C CA . HIS A 1 196 ? -1.584 6.416 -4.039 1.00 98.31 196 HIS A CA 1
ATOM 1554 C C . HIS A 1 196 ? -1.397 7.152 -2.706 1.00 98.31 196 HIS A C 1
ATOM 1556 O O . HIS A 1 196 ? -2.313 7.825 -2.228 1.00 98.31 196 HIS A O 1
ATOM 1562 N N . TYR A 1 197 ? -0.224 7.069 -2.079 1.00 98.44 197 TYR A N 1
ATOM 1563 C CA . TYR A 1 197 ? 0.031 7.786 -0.827 1.00 98.44 197 TYR A CA 1
ATOM 1564 C C . TYR A 1 197 ? 0.067 9.304 -1.026 1.00 98.44 197 TYR A C 1
ATOM 1566 O O . TYR A 1 197 ? -0.518 10.032 -0.224 1.00 98.44 197 TYR A O 1
ATOM 1574 N N . GLY A 1 198 ? 0.650 9.789 -2.125 1.00 98.06 198 GLY A N 1
ATOM 1575 C CA . GLY A 1 198 ? 0.616 11.206 -2.492 1.00 98.06 198 GLY A CA 1
ATOM 1576 C C . GLY A 1 198 ? -0.810 11.719 -2.711 1.00 98.06 198 GLY A C 1
ATOM 1577 O O . GLY A 1 198 ? -1.198 12.740 -2.142 1.00 98.06 198 GLY A O 1
ATOM 1578 N N . LEU A 1 199 ? -1.628 10.974 -3.460 1.00 98.06 199 LEU A N 1
ATOM 1579 C CA . LEU A 1 199 ? -3.043 11.289 -3.666 1.00 98.06 199 LEU A CA 1
ATOM 1580 C C . LEU A 1 199 ? -3.856 11.182 -2.373 1.00 98.06 199 LEU A C 1
ATOM 1582 O O . LEU A 1 199 ? -4.783 11.960 -2.175 1.00 98.06 199 LEU A O 1
ATOM 1586 N N . SER A 1 200 ? -3.498 10.288 -1.453 1.00 97.75 200 SER A N 1
ATOM 1587 C CA . SER A 1 200 ? -4.159 10.196 -0.146 1.00 97.75 200 SER A CA 1
ATOM 1588 C C . SER A 1 200 ? -3.886 11.434 0.711 1.00 97.75 200 SER A C 1
ATOM 1590 O O . SER A 1 200 ? -4.806 11.980 1.317 1.00 97.75 200 SER A O 1
ATOM 1592 N N . VAL A 1 201 ? -2.646 11.935 0.707 1.00 97.50 201 VAL A N 1
ATOM 1593 C CA . VAL A 1 201 ? -2.294 13.213 1.348 1.00 97.50 201 VAL A CA 1
ATOM 1594 C C . VAL A 1 201 ? -3.020 14.379 0.681 1.00 97.50 201 VAL A C 1
ATOM 1596 O O . VAL A 1 201 ? -3.545 15.250 1.371 1.00 97.50 201 VAL A O 1
ATOM 1599 N N . PHE A 1 202 ? -3.117 14.384 -0.649 1.00 97.00 202 PHE A N 1
ATOM 1600 C CA . PHE A 1 202 ? -3.925 15.366 -1.364 1.00 97.00 202 PHE A CA 1
ATOM 1601 C C . PHE A 1 202 ? -5.389 15.312 -0.892 1.00 97.00 202 PHE A C 1
ATOM 1603 O O . PHE A 1 202 ? -5.923 16.317 -0.430 1.00 97.00 202 PHE A O 1
ATOM 1610 N N . MET A 1 203 ? -6.022 14.138 -0.879 1.00 96.00 203 MET A N 1
ATOM 1611 C CA . MET A 1 203 ? -7.407 13.980 -0.417 1.00 96.00 203 MET A CA 1
ATOM 1612 C C . MET A 1 203 ? -7.616 14.431 1.035 1.00 96.00 203 MET A C 1
ATOM 1614 O O . MET A 1 203 ? -8.644 15.040 1.332 1.00 96.00 203 MET A O 1
ATOM 1618 N N . LEU A 1 204 ? -6.629 14.249 1.917 1.00 94.88 204 LEU A N 1
ATOM 1619 C CA . LEU A 1 204 ? -6.673 14.787 3.281 1.00 94.88 204 LEU A CA 1
ATOM 1620 C C . LEU A 1 204 ? -6.781 16.319 3.320 1.00 94.88 204 LEU A C 1
ATOM 1622 O O . LEU A 1 204 ? -7.431 16.854 4.213 1.00 94.88 204 LEU A O 1
ATOM 1626 N N . PHE A 1 205 ? -6.187 17.046 2.372 1.00 94.06 205 PHE A N 1
ATOM 1627 C CA . PHE A 1 205 ? -6.323 18.505 2.300 1.00 94.06 205 PHE A CA 1
ATOM 1628 C C . PHE A 1 205 ? -7.621 18.953 1.625 1.00 94.06 205 PHE A C 1
ATOM 1630 O O . PHE A 1 205 ? -8.159 20.001 1.980 1.00 94.06 205 PHE A O 1
ATOM 1637 N N . PHE A 1 206 ? -8.141 18.177 0.672 1.00 93.50 206 PHE A N 1
ATOM 1638 C CA . PHE A 1 206 ? -9.293 18.587 -0.136 1.00 93.50 206 PHE A CA 1
ATOM 1639 C C . PHE A 1 206 ? -10.637 18.082 0.371 1.00 93.50 206 PHE A C 1
ATOM 1641 O O . PHE A 1 206 ? -11.620 18.788 0.207 1.00 93.50 206 PHE A O 1
ATOM 1648 N N . VAL A 1 207 ? -10.714 16.901 0.977 1.00 94.38 207 VAL A N 1
ATOM 1649 C CA . VAL A 1 207 ? -11.981 16.296 1.420 1.00 94.38 207 VAL A CA 1
ATOM 1650 C C . VAL A 1 207 ? -12.159 16.468 2.924 1.00 94.38 207 VAL A C 1
ATOM 1652 O O . VAL A 1 207 ? -13.220 16.913 3.374 1.00 94.38 207 VAL A O 1
ATOM 1655 N N . ARG A 1 208 ? -11.109 16.217 3.719 1.00 92.38 208 ARG A N 1
ATOM 1656 C CA . ARG A 1 208 ? -11.219 16.217 5.185 1.00 92.38 208 ARG A CA 1
ATOM 1657 C C . ARG A 1 208 ? -11.687 17.548 5.785 1.00 92.38 208 ARG A C 1
ATOM 1659 O O . ARG A 1 208 ? -12.503 17.504 6.708 1.00 92.38 208 ARG A O 1
ATOM 1666 N N . PRO A 1 209 ? -11.260 18.738 5.312 1.00 92.75 209 PRO A N 1
ATOM 1667 C CA . PRO A 1 209 ? -11.773 20.000 5.847 1.00 92.75 209 PRO A CA 1
ATOM 1668 C C . PRO A 1 209 ? -13.273 20.182 5.600 1.00 92.75 209 PRO A C 1
ATOM 1670 O O . PRO A 1 209 ? -13.985 20.678 6.476 1.00 92.75 209 PRO A O 1
ATOM 1673 N N . TRP A 1 210 ? -13.771 19.737 4.443 1.00 93.12 210 TRP A N 1
ATOM 1674 C CA . TRP A 1 210 ? -15.197 19.784 4.118 1.00 93.12 210 TRP A CA 1
ATOM 1675 C C . TRP A 1 210 ? -15.990 18.793 4.962 1.00 93.12 210 TRP A C 1
ATOM 1677 O O . TRP A 1 210 ? -17.012 19.174 5.532 1.00 93.12 210 TRP A O 1
ATOM 1687 N N . ALA A 1 211 ? -15.485 17.568 5.126 1.00 93.31 211 ALA A N 1
ATOM 1688 C CA . ALA A 1 211 ? -16.081 16.572 6.010 1.00 93.31 211 ALA A CA 1
ATOM 1689 C C . ALA A 1 211 ? -16.139 17.069 7.464 1.00 93.31 211 ALA A C 1
ATOM 1691 O O . ALA A 1 211 ? -17.187 17.012 8.104 1.00 93.31 211 ALA A O 1
ATOM 1692 N N . ASN A 1 212 ? -15.054 17.660 7.971 1.00 92.12 212 ASN A N 1
ATOM 1693 C CA . ASN A 1 212 ? -15.014 18.249 9.309 1.00 92.12 212 ASN A CA 1
ATOM 1694 C C . ASN A 1 212 ? -16.008 19.405 9.468 1.00 92.12 212 ASN A C 1
ATOM 1696 O O . ASN A 1 212 ? -16.683 19.491 10.494 1.00 92.12 212 ASN A O 1
ATOM 1700 N N . LYS A 1 213 ? -16.147 20.269 8.455 1.00 92.00 213 LYS A N 1
ATOM 1701 C CA . LYS A 1 213 ? -17.160 21.332 8.450 1.00 92.00 213 LYS A CA 1
ATOM 1702 C C . LYS A 1 213 ? -18.578 20.753 8.495 1.00 92.00 213 LYS A C 1
ATOM 1704 O O . LYS A 1 213 ? -19.386 21.231 9.289 1.00 92.00 213 LYS A O 1
ATOM 1709 N N . ALA A 1 214 ? -18.862 19.723 7.696 1.00 92.31 214 ALA A N 1
ATOM 1710 C CA . ALA A 1 214 ? -20.164 19.053 7.654 1.00 92.31 214 ALA A CA 1
ATOM 1711 C C . ALA A 1 214 ? -20.513 18.359 8.984 1.00 92.31 214 ALA A C 1
ATOM 1713 O O . ALA A 1 214 ? -21.636 18.474 9.467 1.00 92.31 214 ALA A O 1
ATOM 1714 N N . LEU A 1 215 ? -19.533 17.716 9.624 1.00 90.25 215 LEU A N 1
ATOM 1715 C CA . LEU A 1 215 ? -19.679 17.047 10.924 1.00 90.25 215 LEU A CA 1
ATOM 1716 C C . LEU A 1 215 ? -19.588 18.010 12.122 1.00 90.25 215 LEU A C 1
ATOM 1718 O O . LEU A 1 215 ? -19.704 17.591 13.277 1.00 90.25 215 LEU A O 1
ATOM 1722 N N . GLN A 1 216 ? -19.396 19.309 11.861 1.00 88.56 216 GLN A N 1
ATOM 1723 C CA . GLN A 1 216 ? -19.222 20.358 12.868 1.00 88.56 216 GLN A CA 1
ATOM 1724 C C . GLN A 1 216 ? -18.048 20.086 13.829 1.00 88.56 216 GLN A C 1
ATOM 1726 O O . GLN A 1 216 ? -18.099 20.442 15.011 1.00 88.56 216 GLN A O 1
ATOM 1731 N N . ASN A 1 217 ? -16.981 19.463 13.326 1.00 84.50 217 ASN A N 1
ATOM 1732 C CA . ASN A 1 217 ? -15.707 19.327 14.025 1.00 84.50 217 ASN A CA 1
ATOM 1733 C C . ASN A 1 217 ? -14.964 20.670 13.945 1.00 84.50 217 ASN A C 1
ATOM 1735 O O . ASN A 1 217 ? -14.776 21.217 12.857 1.00 84.50 217 ASN A O 1
ATOM 1739 N N . ARG A 1 218 ? -14.547 21.230 15.087 1.00 83.12 218 ARG A N 1
ATOM 1740 C CA . ARG A 1 218 ? -13.888 22.549 15.156 1.00 83.12 218 ARG A CA 1
ATOM 1741 C C . ARG A 1 218 ? -12.587 22.506 15.954 1.00 83.12 218 ARG A C 1
ATOM 1743 O O . ARG A 1 218 ? -12.400 21.655 16.821 1.00 83.12 218 ARG A O 1
ATOM 1750 N N . GLY A 1 219 ? -11.709 23.469 15.670 1.00 85.00 219 GLY A N 1
ATOM 1751 C CA . GLY A 1 219 ? -10.453 23.672 16.394 1.00 85.00 219 GLY A CA 1
ATOM 1752 C C . GLY A 1 219 ? -9.504 22.475 16.298 1.00 85.00 219 GLY A C 1
ATOM 1753 O O . GLY A 1 219 ? -9.436 21.799 15.272 1.00 85.00 219 GLY A O 1
ATOM 1754 N N . HIS A 1 220 ? -8.786 22.201 17.388 1.00 84.50 220 HIS A N 1
ATOM 1755 C CA . HIS A 1 220 ? -7.766 21.149 17.444 1.00 84.50 220 HIS A CA 1
ATOM 1756 C C . HIS A 1 220 ? -8.305 19.735 17.190 1.00 84.50 220 HIS A C 1
ATOM 1758 O O . HIS A 1 220 ? -7.573 18.892 16.680 1.00 84.50 220 HIS A O 1
ATOM 1764 N N . VAL A 1 221 ? -9.578 19.467 17.496 1.00 82.75 221 VAL A N 1
ATOM 1765 C CA . VAL A 1 221 ? -10.192 18.146 17.274 1.00 82.75 221 VAL A CA 1
ATOM 1766 C C . VAL A 1 221 ? -10.268 17.811 15.780 1.00 82.75 221 VAL A C 1
ATOM 1768 O O . VAL A 1 221 ? -10.103 16.659 15.398 1.00 82.75 221 VAL A O 1
ATOM 1771 N N . ALA A 1 222 ? -10.463 18.820 14.925 1.00 85.94 222 ALA A N 1
ATOM 1772 C CA . ALA A 1 222 ? -10.527 18.639 13.477 1.00 85.94 222 ALA A CA 1
ATOM 1773 C C . ALA A 1 222 ? -9.139 18.494 12.830 1.00 85.94 222 ALA A C 1
ATOM 1775 O O . ALA A 1 222 ? -8.994 17.775 11.842 1.00 85.94 222 ALA A O 1
ATOM 1776 N N . SER A 1 223 ? -8.126 19.188 13.359 1.00 89.38 223 SER A N 1
ATOM 1777 C CA . SER A 1 223 ? -6.814 19.303 12.712 1.00 89.38 223 SER A CA 1
ATOM 1778 C C . SER A 1 223 ? -5.781 18.280 13.186 1.00 89.38 223 SER A C 1
ATOM 1780 O O . SER A 1 223 ? -4.954 17.853 12.384 1.00 89.38 223 SER A O 1
ATOM 1782 N N . ARG A 1 224 ? -5.821 17.828 14.449 1.00 91.75 224 ARG A N 1
ATOM 1783 C CA . ARG A 1 224 ? -4.839 16.862 14.984 1.00 91.75 224 ARG A CA 1
ATOM 1784 C C . ARG A 1 224 ? -4.750 15.551 14.183 1.00 91.75 224 ARG A C 1
ATOM 1786 O O . ARG A 1 224 ? -3.622 15.159 13.888 1.00 91.75 224 ARG A O 1
ATOM 1793 N N . PRO A 1 225 ? -5.862 14.905 13.770 1.00 92.06 225 PRO A N 1
ATOM 1794 C CA . PRO A 1 225 ? -5.787 13.699 12.941 1.00 92.06 225 PRO A CA 1
ATOM 1795 C C . PRO A 1 225 ? -5.135 13.947 11.575 1.00 92.06 225 PRO A C 1
ATOM 1797 O O . PRO A 1 225 ? -4.407 13.092 11.081 1.00 92.06 225 PRO A O 1
ATOM 1800 N N . ILE A 1 226 ? -5.361 15.129 10.985 1.00 93.81 226 ILE A N 1
ATOM 1801 C CA . ILE A 1 226 ? -4.780 15.514 9.689 1.00 93.81 226 ILE A CA 1
ATOM 1802 C C . ILE A 1 226 ? -3.260 15.615 9.814 1.00 93.81 226 ILE A C 1
ATOM 1804 O O . ILE A 1 226 ? -2.540 15.032 9.009 1.00 93.81 226 ILE A O 1
ATOM 1808 N N . TYR A 1 227 ? -2.766 16.309 10.843 1.00 93.75 227 TYR A N 1
ATOM 1809 C CA . TYR A 1 227 ? -1.327 16.424 11.077 1.00 93.75 227 TYR A CA 1
ATOM 1810 C C . TYR A 1 227 ? -0.683 15.068 11.372 1.00 93.75 227 TYR A C 1
ATOM 1812 O O . TYR A 1 227 ? 0.373 14.775 10.824 1.00 93.75 227 TYR A O 1
ATOM 1820 N N . ALA A 1 228 ? -1.323 14.221 12.184 1.00 95.00 228 ALA A N 1
ATOM 1821 C CA . ALA A 1 228 ? -0.823 12.876 12.461 1.00 95.00 228 ALA A CA 1
ATOM 1822 C C . ALA A 1 228 ? -0.688 12.040 11.173 1.00 95.00 228 ALA A C 1
ATOM 1824 O O . ALA A 1 228 ? 0.376 11.473 10.919 1.00 95.00 228 ALA A O 1
ATOM 1825 N N . ALA A 1 229 ? -1.709 12.048 10.311 1.00 95.00 229 ALA A N 1
ATOM 1826 C CA . ALA A 1 229 ? -1.658 11.352 9.029 1.00 95.00 229 ALA A CA 1
ATOM 1827 C C . ALA A 1 229 ? -0.593 11.938 8.079 1.00 95.00 229 ALA A C 1
ATOM 1829 O O . ALA A 1 229 ? 0.086 11.184 7.382 1.00 95.00 229 ALA A O 1
ATOM 1830 N N . LEU A 1 230 ? -0.391 13.263 8.089 1.00 95.19 230 LEU A N 1
ATOM 1831 C CA . LEU A 1 230 ? 0.625 13.945 7.279 1.00 95.19 230 LEU A CA 1
ATOM 1832 C C . LEU A 1 230 ? 2.056 13.511 7.633 1.00 95.19 230 LEU A C 1
ATOM 1834 O O . LEU A 1 230 ? 2.911 13.493 6.754 1.00 95.19 230 LEU A O 1
ATOM 1838 N N . TYR A 1 231 ? 2.317 13.136 8.888 1.00 95.12 231 TYR A N 1
ATOM 1839 C CA . TYR A 1 231 ? 3.592 12.527 9.283 1.00 95.12 231 TYR A CA 1
ATOM 1840 C C . TYR A 1 231 ? 3.660 11.033 8.952 1.00 95.12 231 TYR A C 1
ATOM 1842 O O . TYR A 1 231 ? 4.722 10.533 8.587 1.00 95.12 231 TYR A O 1
ATOM 1850 N N . LEU A 1 232 ? 2.539 10.316 9.052 1.00 96.25 232 LEU A N 1
ATOM 1851 C CA . LEU A 1 232 ? 2.509 8.865 8.886 1.00 96.25 232 LEU A CA 1
ATOM 1852 C C . LEU A 1 232 ? 2.663 8.422 7.422 1.00 96.25 232 LEU A C 1
ATOM 1854 O O . LEU A 1 232 ? 3.389 7.468 7.153 1.00 96.25 232 LEU A O 1
ATOM 1858 N N . TYR A 1 233 ? 2.053 9.127 6.465 1.00 96.19 233 TYR A N 1
ATOM 1859 C CA . TYR A 1 233 ? 2.162 8.789 5.038 1.00 96.19 233 TYR A CA 1
ATOM 1860 C C . TYR A 1 233 ? 3.603 8.820 4.494 1.00 96.19 233 TYR A C 1
ATOM 1862 O O . TYR A 1 233 ? 4.003 7.853 3.845 1.00 96.19 233 TYR A O 1
ATOM 1870 N N . PRO A 1 234 ? 4.422 9.854 4.769 1.00 96.81 234 PRO A N 1
ATOM 1871 C CA . PRO A 1 234 ? 5.839 9.850 4.405 1.00 96.81 234 PRO A CA 1
ATOM 1872 C C . PRO A 1 234 ? 6.628 8.697 5.032 1.00 96.81 234 PRO A C 1
ATOM 1874 O O . PRO A 1 234 ? 7.483 8.116 4.368 1.00 96.81 234 PRO A O 1
ATOM 1877 N N . ILE A 1 235 ? 6.332 8.329 6.284 1.00 97.62 235 ILE A N 1
ATOM 1878 C CA . ILE A 1 235 ? 6.976 7.186 6.948 1.00 97.62 235 ILE A CA 1
ATOM 1879 C C . ILE A 1 235 ? 6.607 5.881 6.230 1.00 97.62 235 ILE A C 1
ATOM 1881 O O . ILE A 1 235 ? 7.490 5.079 5.933 1.00 97.62 235 ILE A O 1
ATOM 1885 N N . LEU A 1 236 ? 5.329 5.684 5.887 1.00 97.69 236 LEU A N 1
ATOM 1886 C CA . LEU A 1 236 ? 4.880 4.525 5.109 1.00 97.69 236 LEU A CA 1
ATOM 1887 C C . LEU A 1 236 ? 5.531 4.473 3.723 1.00 97.69 236 LEU A C 1
ATOM 1889 O O . LEU A 1 236 ? 5.956 3.406 3.286 1.00 97.69 236 LEU A O 1
ATOM 1893 N N . ALA A 1 237 ? 5.648 5.618 3.047 1.00 97.81 237 ALA A N 1
ATOM 1894 C CA . ALA A 1 237 ? 6.331 5.719 1.763 1.00 97.81 237 ALA A CA 1
ATOM 1895 C C . ALA A 1 237 ? 7.821 5.360 1.880 1.00 97.81 237 ALA A C 1
ATOM 1897 O O . ALA A 1 237 ? 8.338 4.642 1.031 1.00 97.81 237 ALA A O 1
ATOM 1898 N N . LEU A 1 238 ? 8.504 5.798 2.943 1.00 98.06 238 LEU A N 1
ATOM 1899 C CA . LEU A 1 238 ? 9.902 5.442 3.198 1.00 98.06 238 LEU A CA 1
ATOM 1900 C C . LEU A 1 238 ? 10.065 3.935 3.442 1.00 98.06 238 LEU A C 1
ATOM 1902 O O . LEU A 1 238 ? 10.942 3.308 2.848 1.00 98.06 238 LEU A O 1
ATOM 1906 N N . ILE A 1 239 ? 9.204 3.351 4.283 1.00 98.06 239 ILE A N 1
ATOM 1907 C CA . ILE A 1 239 ? 9.194 1.907 4.552 1.00 98.06 239 ILE A CA 1
ATOM 1908 C C . ILE A 1 239 ? 8.982 1.136 3.248 1.00 98.06 239 ILE A C 1
ATOM 1910 O O . ILE A 1 239 ? 9.749 0.222 2.957 1.00 98.06 239 ILE A O 1
ATOM 1914 N N . HIS A 1 240 ? 7.999 1.531 2.434 1.00 97.62 240 HIS A N 1
ATOM 1915 C CA . HIS A 1 240 ? 7.771 0.939 1.115 1.00 97.62 240 HIS A CA 1
ATOM 1916 C C . HIS A 1 240 ? 8.997 1.097 0.211 1.00 97.62 240 HIS A C 1
ATOM 1918 O O . HIS A 1 240 ? 9.493 0.115 -0.323 1.00 97.62 240 HIS A O 1
ATOM 1924 N N . GLY A 1 241 ? 9.578 2.292 0.110 1.00 96.50 241 GLY A N 1
ATOM 1925 C CA . GLY A 1 241 ? 10.731 2.535 -0.758 1.00 96.50 241 GLY A CA 1
ATOM 1926 C C . GLY A 1 241 ? 11.945 1.657 -0.463 1.00 96.50 241 GLY A C 1
ATOM 1927 O O . GLY A 1 241 ? 12.650 1.281 -1.399 1.00 96.50 241 GLY A O 1
ATOM 1928 N N . ILE A 1 242 ? 12.150 1.285 0.803 1.00 97.12 242 ILE A N 1
ATOM 1929 C CA . ILE A 1 242 ? 13.255 0.422 1.242 1.00 97.12 242 ILE A CA 1
ATOM 1930 C C . ILE A 1 242 ? 12.854 -1.063 1.206 1.00 97.12 242 ILE A C 1
ATOM 1932 O O . ILE A 1 242 ? 13.639 -1.919 0.797 1.00 97.12 242 ILE A O 1
ATOM 1936 N N . MET A 1 243 ? 11.636 -1.398 1.632 1.00 97.56 243 MET A N 1
ATOM 1937 C CA . MET A 1 243 ? 11.213 -2.776 1.903 1.00 97.56 243 MET A CA 1
ATOM 1938 C C . MET A 1 243 ? 10.181 -3.329 0.912 1.00 97.56 243 MET A C 1
ATOM 1940 O O . MET A 1 243 ? 9.693 -4.429 1.146 1.00 97.56 243 MET A O 1
ATOM 1944 N N . ALA A 1 244 ? 9.852 -2.636 -0.183 1.00 97.19 244 ALA A N 1
ATOM 1945 C CA . ALA A 1 244 ? 8.779 -3.013 -1.114 1.00 97.19 244 ALA A CA 1
ATOM 1946 C C . ALA A 1 244 ? 8.805 -4.493 -1.519 1.00 97.19 244 ALA A C 1
ATOM 1948 O O . ALA A 1 244 ? 7.806 -5.190 -1.367 1.00 97.19 244 ALA A O 1
ATOM 1949 N N . GLY A 1 245 ? 9.965 -4.993 -1.962 1.00 96.81 245 GLY A N 1
ATOM 1950 C CA . GLY A 1 245 ? 10.112 -6.395 -2.346 1.00 96.81 245 GLY A CA 1
ATOM 1951 C C . GLY A 1 245 ? 9.857 -7.349 -1.181 1.00 96.81 245 GLY A C 1
ATOM 1952 O O . GLY A 1 245 ? 9.113 -8.312 -1.327 1.00 96.81 245 GLY A O 1
ATOM 1953 N N . LEU A 1 246 ? 10.406 -7.061 0.002 1.00 97.69 246 LEU A N 1
ATOM 1954 C CA . LEU A 1 246 ? 10.163 -7.870 1.202 1.00 97.69 246 LEU A CA 1
ATOM 1955 C C . LEU A 1 246 ? 8.686 -7.848 1.612 1.00 97.69 246 LEU A C 1
ATOM 1957 O O . LEU A 1 246 ? 8.128 -8.895 1.929 1.00 97.69 246 LEU A O 1
ATOM 1961 N N . ILE A 1 247 ? 8.043 -6.679 1.561 1.00 97.81 247 ILE A N 1
ATOM 1962 C CA . ILE A 1 247 ? 6.618 -6.527 1.858 1.00 97.81 247 ILE A CA 1
ATOM 1963 C C . ILE A 1 247 ? 5.790 -7.330 0.855 1.00 97.81 247 ILE A C 1
ATOM 1965 O O . ILE A 1 247 ? 4.896 -8.056 1.270 1.00 97.81 247 ILE A O 1
ATOM 1969 N N . TYR A 1 248 ? 6.111 -7.280 -0.438 1.00 97.69 248 TYR A N 1
ATOM 1970 C CA . TYR A 1 248 ? 5.397 -8.029 -1.472 1.00 97.69 248 TYR A CA 1
ATOM 1971 C C . TYR A 1 248 ? 5.380 -9.543 -1.218 1.00 97.69 248 TYR A C 1
ATOM 1973 O O . TYR A 1 248 ? 4.350 -10.182 -1.417 1.00 97.69 248 TYR A O 1
ATOM 1981 N N . TYR A 1 249 ? 6.474 -10.134 -0.730 1.00 96.44 249 TYR A N 1
ATOM 1982 C CA . TYR A 1 249 ? 6.493 -11.566 -0.392 1.00 96.44 249 TYR A CA 1
ATOM 1983 C C . TYR A 1 249 ? 5.958 -11.874 1.016 1.00 96.44 249 TYR A C 1
ATOM 1985 O O . TYR A 1 249 ? 5.516 -12.993 1.266 1.00 96.44 249 TYR A O 1
ATOM 1993 N N . ALA A 1 250 ? 5.992 -10.913 1.944 1.00 97.06 250 ALA A N 1
ATOM 1994 C CA . ALA A 1 250 ? 5.626 -11.132 3.344 1.00 97.06 250 ALA A CA 1
ATOM 1995 C C . ALA A 1 250 ? 4.222 -10.635 3.725 1.00 97.06 250 ALA A C 1
ATOM 1997 O O . ALA A 1 250 ? 3.749 -10.983 4.808 1.00 97.06 250 ALA A O 1
ATOM 1998 N N . PHE A 1 251 ? 3.541 -9.840 2.891 1.00 97.00 251 PHE A N 1
ATOM 1999 C CA . PHE A 1 251 ? 2.278 -9.194 3.269 1.00 97.00 251 PHE A CA 1
ATOM 2000 C C . PHE A 1 251 ? 1.189 -10.154 3.772 1.00 97.00 251 PHE A C 1
ATOM 2002 O O . PHE A 1 251 ? 0.525 -9.775 4.740 1.00 97.00 251 PHE A O 1
ATOM 2009 N N . PRO A 1 252 ? 1.008 -11.382 3.226 1.00 96.19 252 PRO A N 1
ATOM 2010 C CA . PRO A 1 252 ? -0.008 -12.302 3.735 1.00 96.19 252 PRO A CA 1
ATOM 2011 C C . PRO A 1 252 ? 0.282 -12.691 5.188 1.00 96.19 252 PRO A C 1
ATOM 2013 O O . PRO A 1 252 ? -0.601 -12.673 6.043 1.00 96.19 252 PRO A O 1
ATOM 2016 N N . SER A 1 253 ? 1.550 -12.956 5.498 1.00 95.81 253 SER A N 1
ATOM 2017 C CA . SER A 1 253 ? 2.003 -13.265 6.854 1.00 95.81 253 SER A CA 1
ATOM 2018 C C . SER A 1 253 ? 1.897 -12.050 7.774 1.00 95.81 253 SER A C 1
ATOM 2020 O O . SER A 1 253 ? 1.449 -12.184 8.910 1.00 95.81 253 SER A O 1
ATOM 2022 N N . ILE A 1 254 ? 2.260 -10.856 7.290 1.00 96.25 254 ILE A N 1
ATOM 2023 C CA . ILE A 1 254 ? 2.167 -9.607 8.060 1.00 96.25 254 ILE A CA 1
ATOM 2024 C C . ILE A 1 254 ? 0.717 -9.352 8.484 1.00 96.25 254 ILE A C 1
ATOM 2026 O O . ILE A 1 254 ? 0.465 -9.129 9.666 1.00 96.25 254 ILE A O 1
ATOM 2030 N N . ILE A 1 255 ? -0.248 -9.420 7.560 1.00 95.56 255 ILE A N 1
ATOM 2031 C CA . ILE A 1 255 ? -1.654 -9.150 7.890 1.00 95.56 255 ILE A CA 1
ATOM 2032 C C . ILE A 1 255 ? -2.259 -10.235 8.793 1.00 95.56 255 ILE A C 1
ATOM 2034 O O . ILE A 1 255 ? -3.018 -9.911 9.706 1.00 95.56 255 ILE A O 1
ATOM 2038 N N . ILE A 1 256 ? -1.878 -11.507 8.623 1.00 94.81 256 ILE A N 1
ATOM 2039 C CA . ILE A 1 256 ? -2.283 -12.586 9.537 1.00 94.81 256 ILE A CA 1
ATOM 2040 C C . ILE A 1 256 ? -1.759 -12.304 10.949 1.00 94.81 256 ILE A C 1
ATOM 2042 O O . ILE A 1 256 ? -2.538 -12.316 11.899 1.00 94.81 256 ILE A O 1
ATOM 2046 N N . LEU A 1 257 ? -0.471 -11.994 11.102 1.00 95.50 257 LEU A N 1
ATOM 2047 C CA . LEU A 1 257 ? 0.123 -11.724 12.413 1.00 95.50 257 LEU A CA 1
ATOM 2048 C C . LEU A 1 257 ? -0.482 -10.483 13.074 1.00 95.50 257 LEU A C 1
ATOM 2050 O O . LEU A 1 257 ? -0.879 -10.545 14.237 1.00 95.50 257 LEU A O 1
ATOM 2054 N N . LEU A 1 258 ? -0.608 -9.376 12.336 1.00 93.69 258 LEU A N 1
ATOM 2055 C CA . LEU A 1 258 ? -1.195 -8.140 12.856 1.00 93.69 258 LEU A CA 1
ATOM 2056 C C . LEU A 1 258 ? -2.673 -8.317 13.215 1.00 93.69 258 LEU A C 1
ATOM 2058 O O . LEU A 1 258 ? -3.100 -7.823 14.258 1.00 93.69 258 LEU A O 1
ATOM 2062 N N . SER A 1 259 ? -3.444 -9.055 12.408 1.00 94.19 259 SER A N 1
ATOM 2063 C CA . SER A 1 259 ? -4.842 -9.361 12.730 1.00 94.19 259 SER A CA 1
ATOM 2064 C C . SER A 1 259 ? -4.953 -10.207 13.999 1.00 94.19 259 SER A C 1
ATOM 2066 O O . SER A 1 259 ? -5.750 -9.865 14.863 1.00 94.19 259 SER A O 1
ATOM 2068 N N . LEU A 1 260 ? -4.120 -11.239 14.179 1.00 93.44 260 LEU A N 1
ATOM 2069 C CA . LEU A 1 260 ? -4.108 -12.062 15.395 1.00 93.44 260 LEU A CA 1
ATOM 2070 C C . LEU A 1 260 ? -3.703 -11.260 16.637 1.00 93.44 260 LEU A C 1
ATOM 2072 O O . LEU A 1 260 ? -4.355 -11.366 17.676 1.00 93.44 260 LEU A O 1
ATOM 2076 N N . MET A 1 261 ? -2.656 -10.437 16.530 1.00 93.75 261 MET A N 1
ATOM 2077 C CA . MET A 1 261 ? -2.193 -9.575 17.620 1.00 93.75 261 MET A CA 1
ATOM 2078 C C . MET A 1 261 ? -3.252 -8.546 18.019 1.00 93.75 261 MET A C 1
ATOM 2080 O O . MET A 1 261 ? -3.571 -8.419 19.200 1.00 93.75 261 MET A O 1
ATOM 2084 N N . SER A 1 262 ? -3.823 -7.832 17.045 1.00 92.19 262 SER A N 1
ATOM 2085 C CA . SER A 1 262 ? -4.844 -6.811 17.297 1.00 92.19 262 SER A CA 1
ATOM 2086 C C . SER A 1 262 ? -6.130 -7.429 17.850 1.00 92.19 262 SER A C 1
ATOM 2088 O O . SER A 1 262 ? -6.710 -6.913 18.805 1.00 92.19 262 SER A O 1
ATOM 2090 N N . HIS A 1 263 ? -6.499 -8.608 17.351 1.00 91.38 263 HIS A N 1
ATOM 2091 C CA . HIS A 1 263 ? -7.626 -9.375 17.851 1.00 91.38 263 HIS A CA 1
ATOM 2092 C C . HIS A 1 263 ? -7.413 -9.805 19.314 1.00 91.38 263 HIS A C 1
ATOM 2094 O O . HIS A 1 263 ? -8.287 -9.599 20.154 1.00 91.38 263 HIS A O 1
ATOM 2100 N N . ALA A 1 264 ? -6.242 -10.352 19.657 1.00 91.50 264 ALA A N 1
ATOM 2101 C CA . ALA A 1 264 ? -5.913 -10.711 21.038 1.00 91.50 264 ALA A CA 1
ATOM 2102 C C . ALA A 1 264 ? -5.896 -9.486 21.966 1.00 91.50 264 ALA A C 1
ATOM 2104 O O . ALA A 1 264 ? -6.433 -9.545 23.071 1.00 91.50 264 ALA A O 1
ATOM 2105 N N . PHE A 1 265 ? -5.338 -8.362 21.505 1.00 91.19 265 PHE A N 1
ATOM 2106 C CA . PHE A 1 265 ? -5.331 -7.104 22.249 1.00 91.19 265 PHE A CA 1
ATOM 2107 C C . PHE A 1 265 ? -6.752 -6.576 22.500 1.00 91.19 265 PHE A C 1
ATOM 2109 O O . PHE A 1 265 ? -7.063 -6.151 23.612 1.00 91.19 265 PHE A O 1
ATOM 2116 N N . HIS A 1 266 ? -7.640 -6.663 21.503 1.00 90.19 266 HIS A N 1
ATOM 2117 C CA . HIS A 1 266 ? -9.033 -6.238 21.633 1.00 90.19 266 HIS A CA 1
ATOM 2118 C C . HIS A 1 266 ? -9.749 -6.950 22.785 1.00 90.19 266 HIS A C 1
ATOM 2120 O O . HIS A 1 266 ? -10.399 -6.298 23.604 1.00 90.19 266 HIS A O 1
ATOM 2126 N N . PHE A 1 267 ? -9.603 -8.272 22.886 1.00 90.12 267 PHE A N 1
ATOM 2127 C CA . PHE A 1 267 ? -10.211 -9.038 23.973 1.00 90.12 267 PHE A CA 1
ATOM 2128 C C . PHE A 1 267 ? -9.477 -8.865 25.312 1.00 90.12 267 PHE A C 1
ATOM 2130 O O . PHE A 1 267 ? -10.124 -8.731 26.350 1.00 90.12 267 PHE A O 1
ATOM 2137 N N . ALA A 1 268 ? -8.144 -8.770 25.299 1.00 89.25 268 ALA A N 1
ATOM 2138 C CA . ALA A 1 268 ? -7.349 -8.563 26.513 1.00 89.25 268 ALA A CA 1
ATOM 2139 C C . ALA A 1 268 ? -7.605 -7.199 27.176 1.00 89.25 268 ALA A C 1
ATOM 2141 O O . ALA A 1 268 ? -7.452 -7.059 28.384 1.00 89.25 268 ALA A O 1
ATOM 2142 N N . SER A 1 269 ? -8.020 -6.194 26.400 1.00 87.75 269 SER A N 1
ATOM 2143 C CA . SER A 1 269 ? -8.339 -4.851 26.905 1.00 87.75 269 SER A CA 1
ATOM 2144 C C . SER A 1 269 ? -9.677 -4.752 27.656 1.00 87.75 269 SER A C 1
ATOM 2146 O O . SER A 1 269 ? -10.025 -3.680 28.153 1.00 87.75 269 SER A O 1
ATOM 2148 N N . ARG A 1 270 ? -10.446 -5.848 27.745 1.00 85.31 270 ARG A N 1
ATOM 2149 C CA . ARG A 1 270 ? -11.742 -5.878 28.437 1.00 85.31 270 ARG A CA 1
ATOM 2150 C C . ARG A 1 270 ? -11.576 -5.997 29.945 1.00 85.31 270 ARG A C 1
ATOM 2152 O O . ARG A 1 270 ? -10.702 -6.706 30.433 1.00 85.31 270 ARG A O 1
ATOM 2159 N N . THR A 1 271 ? -12.452 -5.323 30.683 1.00 82.88 271 THR A N 1
ATOM 2160 C CA . THR A 1 271 ? -12.446 -5.346 32.151 1.00 82.88 271 THR A CA 1
ATOM 2161 C C . THR A 1 271 ? -12.945 -6.674 32.714 1.00 82.88 271 THR A C 1
ATOM 2163 O O . THR A 1 271 ? -12.375 -7.162 33.683 1.00 82.88 271 THR A O 1
ATOM 2166 N N . ASP A 1 272 ? -13.980 -7.269 32.112 1.00 83.94 272 ASP A N 1
ATOM 2167 C CA . ASP A 1 272 ? -14.491 -8.591 32.488 1.00 83.94 272 ASP A CA 1
ATOM 2168 C C . ASP A 1 272 ? -13.911 -9.654 31.543 1.00 83.94 272 ASP A C 1
ATOM 2170 O O . ASP A 1 272 ? -14.210 -9.680 30.349 1.00 83.94 272 ASP A O 1
ATOM 2174 N N . GLN A 1 273 ? -13.044 -10.513 32.082 1.00 86.50 273 GLN A N 1
ATOM 2175 C CA . GLN A 1 273 ? -12.359 -11.577 31.338 1.00 86.50 273 GLN A CA 1
ATOM 2176 C C . GLN A 1 273 ? -13.129 -12.910 31.352 1.00 86.50 273 GLN A C 1
ATOM 2178 O O . GLN A 1 273 ? -12.677 -13.913 30.784 1.00 86.50 273 GLN A O 1
ATOM 2183 N N . SER A 1 274 ? -14.318 -12.946 31.964 1.00 88.00 274 SER A N 1
ATOM 2184 C CA . SER A 1 274 ? -15.138 -14.150 31.991 1.00 88.00 274 SER A CA 1
ATOM 2185 C C . SER A 1 274 ? -15.649 -14.497 30.587 1.00 88.00 274 SER A C 1
ATOM 2187 O O . SER A 1 274 ? -16.158 -13.661 29.840 1.00 88.00 274 SER A O 1
ATOM 2189 N N . TRP A 1 275 ? -15.555 -15.776 30.212 1.00 87.06 275 TRP A N 1
ATOM 2190 C CA . TRP A 1 275 ? -15.918 -16.237 28.862 1.00 87.06 275 TRP A CA 1
ATOM 2191 C C . TRP A 1 275 ? -17.371 -15.904 28.465 1.00 87.06 275 TRP A C 1
ATOM 2193 O O . TRP A 1 275 ? -17.659 -15.671 27.291 1.00 87.06 275 TRP A O 1
ATOM 2203 N N . ARG A 1 276 ? -18.296 -15.855 29.439 1.00 89.12 276 ARG A N 1
ATOM 2204 C CA . ARG A 1 276 ? -19.706 -15.491 29.212 1.00 89.12 276 ARG A CA 1
ATOM 2205 C C . ARG A 1 276 ? -19.866 -14.006 28.913 1.00 89.12 276 ARG A C 1
ATOM 2207 O O . ARG A 1 276 ? -20.601 -13.671 27.987 1.00 89.12 276 ARG A O 1
ATOM 2214 N N . ALA A 1 277 ? -19.192 -13.144 29.676 1.00 87.69 277 ALA A N 1
ATOM 2215 C CA . ALA A 1 277 ? -19.225 -11.706 29.450 1.00 87.69 277 ALA A CA 1
ATOM 2216 C C . ALA A 1 277 ? -18.602 -11.364 28.096 1.00 87.69 277 ALA A C 1
ATOM 2218 O O . ALA A 1 277 ? -19.230 -10.669 27.304 1.00 87.69 277 ALA A O 1
ATOM 2219 N N . LEU A 1 278 ? -17.446 -11.955 27.771 1.00 89.06 278 LEU A N 1
ATOM 2220 C CA . LEU A 1 278 ? -16.785 -11.753 26.480 1.00 89.06 278 LEU A CA 1
ATOM 2221 C C . LEU A 1 278 ? -17.684 -12.163 25.305 1.00 89.06 278 LEU A C 1
ATOM 2223 O O . LEU A 1 278 ? -17.811 -11.403 24.345 1.00 89.06 278 LEU A O 1
ATOM 2227 N N . LEU A 1 279 ? -18.360 -13.318 25.376 1.00 89.88 279 LEU A N 1
ATOM 2228 C CA . LEU A 1 279 ? -19.325 -13.724 24.344 1.00 89.88 279 LEU A CA 1
ATOM 2229 C C . LEU A 1 279 ? -20.488 -12.746 24.231 1.00 89.88 279 LEU A C 1
ATOM 2231 O O . LEU A 1 279 ? -20.800 -12.294 23.130 1.00 89.88 279 LEU A O 1
ATOM 2235 N N . TYR A 1 280 ? -21.121 -12.421 25.360 1.00 89.81 280 TYR A N 1
ATOM 2236 C CA . TYR A 1 280 ? -22.285 -11.547 25.392 1.00 89.81 280 TYR A CA 1
ATOM 2237 C C . TYR A 1 280 ? -21.954 -10.150 24.860 1.00 89.81 280 TYR A C 1
ATOM 2239 O O . TYR A 1 280 ? -22.685 -9.631 24.019 1.00 89.81 280 TYR A O 1
ATOM 2247 N N . GLU A 1 281 ? -20.832 -9.563 25.276 1.00 86.94 281 GLU A N 1
ATOM 2248 C CA . GLU A 1 281 ? -20.372 -8.260 24.798 1.00 86.94 281 GLU A CA 1
ATOM 2249 C C . GLU A 1 281 ? -19.981 -8.274 23.320 1.00 86.94 281 GLU A C 1
ATOM 2251 O O . GLU A 1 281 ? -20.171 -7.267 22.639 1.00 86.94 281 GLU A O 1
ATOM 2256 N N . THR A 1 282 ? -19.446 -9.386 22.811 1.00 88.56 282 THR A N 1
ATOM 2257 C CA . THR A 1 282 ? -19.077 -9.506 21.392 1.00 88.56 282 THR A CA 1
ATOM 2258 C C . THR A 1 282 ? -20.304 -9.429 20.490 1.00 88.56 282 THR A C 1
ATOM 2260 O O . THR A 1 282 ? -20.260 -8.757 19.464 1.00 88.56 282 THR A O 1
ATOM 2263 N N . VAL A 1 283 ? -21.405 -10.088 20.870 1.00 89.31 283 VAL A N 1
ATOM 2264 C CA . VAL A 1 283 ? -22.623 -10.148 20.041 1.00 89.31 283 VAL A CA 1
ATOM 2265 C C . VAL A 1 283 ? -23.619 -9.028 20.336 1.00 89.31 283 VAL A C 1
ATOM 2267 O O . VAL A 1 283 ? -24.333 -8.600 19.435 1.00 89.31 283 VAL A O 1
ATOM 2270 N N . SER A 1 284 ? -23.673 -8.535 21.575 1.00 87.25 284 SER A N 1
ATOM 2271 C CA . SER A 1 284 ? -24.677 -7.545 21.996 1.00 87.25 284 SER A CA 1
ATOM 2272 C C . SER A 1 284 ? -24.228 -6.105 21.754 1.00 87.25 284 SER A C 1
ATOM 2274 O O . SER A 1 284 ? -25.065 -5.216 21.603 1.00 87.25 284 SER A O 1
ATOM 2276 N N . CYS A 1 285 ? -22.916 -5.846 21.708 1.00 85.56 285 CYS A N 1
ATOM 2277 C CA . CYS A 1 285 ? -22.375 -4.519 21.432 1.00 85.56 285 CYS A CA 1
ATOM 2278 C C . CYS A 1 285 ? -21.969 -4.399 19.960 1.00 85.56 285 CYS A C 1
ATOM 2280 O O . CYS A 1 285 ? -20.993 -5.009 19.522 1.00 85.56 285 CYS A O 1
ATOM 2282 N N . ILE A 1 286 ? -22.674 -3.545 19.209 1.00 85.44 286 ILE A N 1
ATOM 2283 C CA . ILE A 1 286 ? -22.436 -3.318 17.771 1.00 85.44 286 ILE A CA 1
ATOM 2284 C C . ILE A 1 286 ? -20.974 -2.949 17.492 1.00 85.44 286 ILE A C 1
ATOM 2286 O O . ILE A 1 286 ? -20.390 -3.441 16.533 1.00 85.44 286 ILE A O 1
ATOM 2290 N N . HIS A 1 287 ? -20.361 -2.116 18.336 1.00 81.44 287 HIS A N 1
ATOM 2291 C CA . HIS A 1 287 ? -18.964 -1.716 18.164 1.00 81.44 287 HIS A CA 1
ATOM 2292 C C . HIS A 1 287 ? -18.013 -2.919 18.212 1.00 81.44 287 HIS A C 1
ATOM 2294 O O . HIS A 1 287 ? -17.167 -3.077 17.336 1.00 81.44 287 HIS A O 1
ATOM 2300 N N . ASN A 1 288 ? -18.176 -3.791 19.207 1.00 85.94 288 ASN A N 1
ATOM 2301 C CA . ASN A 1 288 ? -17.326 -4.968 19.366 1.00 85.94 288 ASN A CA 1
ATOM 2302 C C . ASN A 1 288 ? -17.530 -5.937 18.202 1.00 85.94 288 ASN A C 1
ATOM 2304 O O . ASN A 1 288 ? -16.557 -6.436 17.643 1.00 85.94 288 ASN A O 1
ATOM 2308 N N . LEU A 1 289 ? -18.784 -6.126 17.787 1.00 89.06 289 LEU A N 1
ATOM 2309 C CA . LEU A 1 289 ? -19.124 -6.948 16.636 1.00 89.06 289 LEU A CA 1
ATOM 2310 C C . LEU A 1 289 ? -18.453 -6.433 15.353 1.00 89.06 289 LEU A C 1
ATOM 2312 O O . LEU A 1 289 ? -17.826 -7.213 14.642 1.00 89.06 289 LEU A O 1
ATOM 2316 N N . VAL A 1 290 ? -18.528 -5.125 15.078 1.00 87.81 290 VAL A N 1
ATOM 2317 C CA . VAL A 1 290 ? -17.886 -4.501 13.906 1.00 87.81 290 VAL A CA 1
ATOM 2318 C C . VAL A 1 290 ? -16.372 -4.685 13.947 1.00 87.81 290 VAL A C 1
ATOM 2320 O O . VAL A 1 290 ? -15.776 -5.045 12.932 1.00 87.81 290 VAL A O 1
ATOM 2323 N N . VAL A 1 291 ? -15.745 -4.487 15.109 1.00 88.06 291 VAL A N 1
ATOM 2324 C CA . VAL A 1 291 ? -14.299 -4.676 15.262 1.00 88.06 291 VAL A CA 1
ATOM 2325 C C . VAL A 1 291 ? -13.910 -6.135 15.017 1.00 88.06 291 VAL A C 1
ATOM 2327 O O . VAL A 1 291 ? -12.976 -6.389 14.261 1.00 88.06 291 VAL A O 1
ATOM 2330 N N . VAL A 1 292 ? -14.624 -7.104 15.593 1.00 92.12 292 VAL A N 1
ATOM 2331 C CA . VAL A 1 292 ? -14.345 -8.539 15.398 1.00 92.12 292 VAL A CA 1
ATOM 2332 C C . VAL A 1 292 ? -14.547 -8.955 13.940 1.00 92.12 292 VAL A C 1
ATOM 2334 O O . VAL A 1 292 ? -13.674 -9.611 13.375 1.00 92.12 292 VAL A O 1
ATOM 2337 N N . ILE A 1 293 ? -15.628 -8.509 13.292 1.00 92.62 293 ILE A N 1
ATOM 2338 C CA . ILE A 1 293 ? -15.855 -8.751 11.859 1.00 92.62 293 ILE A CA 1
ATOM 2339 C C . ILE A 1 293 ? -14.725 -8.140 11.021 1.00 92.62 293 ILE A C 1
ATOM 2341 O O . ILE A 1 293 ? -14.228 -8.787 10.104 1.00 92.62 293 ILE A O 1
ATOM 2345 N N . GLY A 1 294 ? -14.269 -6.928 11.349 1.00 91.44 294 GLY A N 1
ATOM 2346 C CA . GLY A 1 294 ? -13.123 -6.303 10.686 1.00 91.44 294 GLY A CA 1
ATOM 2347 C C . GLY A 1 294 ? -11.853 -7.151 10.791 1.00 91.44 294 GLY A C 1
ATOM 2348 O O . GLY A 1 294 ? -11.172 -7.371 9.789 1.00 91.44 294 GLY A O 1
ATOM 2349 N N . HIS A 1 295 ? -11.572 -7.707 11.973 1.00 92.75 295 HIS A N 1
ATOM 2350 C CA . HIS A 1 295 ? -10.457 -8.638 12.157 1.00 92.75 295 HIS A CA 1
ATOM 2351 C C . HIS A 1 295 ? -10.625 -9.916 11.335 1.00 92.75 295 HIS A C 1
ATOM 2353 O O . HIS A 1 295 ? -9.654 -10.366 10.734 1.00 92.75 295 HIS A O 1
ATOM 2359 N N . TRP A 1 296 ? -11.833 -10.485 11.266 1.00 94.81 296 TRP A N 1
ATOM 2360 C CA . TRP A 1 296 ? -12.112 -11.663 10.438 1.00 94.81 296 TRP A CA 1
ATOM 2361 C C . TRP A 1 296 ? -11.867 -11.387 8.960 1.00 94.81 296 TRP A C 1
ATOM 2363 O O . TRP A 1 296 ? -11.238 -12.197 8.285 1.00 94.81 296 TRP A O 1
ATOM 2373 N N . VAL A 1 297 ? -12.302 -10.228 8.463 1.00 94.56 297 VAL A N 1
ATOM 2374 C CA . VAL A 1 297 ? -12.061 -9.820 7.074 1.00 94.56 297 VAL A CA 1
ATOM 2375 C C . VAL A 1 297 ? -10.562 -9.683 6.800 1.00 94.56 297 VAL A C 1
ATOM 2377 O O . VAL A 1 297 ? -10.082 -10.244 5.819 1.00 94.56 297 VAL A O 1
ATOM 2380 N N . LEU A 1 298 ? -9.803 -9.007 7.671 1.00 93.88 298 LEU A N 1
ATOM 2381 C CA . LEU A 1 298 ? -8.347 -8.863 7.514 1.00 93.88 298 LEU A CA 1
ATOM 2382 C C . LEU A 1 298 ? -7.617 -10.212 7.593 1.00 93.88 298 LEU A C 1
ATOM 2384 O O . LEU A 1 298 ? -6.712 -10.482 6.802 1.00 93.88 298 LEU A O 1
ATOM 2388 N N . HIS A 1 299 ? -8.025 -11.075 8.521 1.00 93.75 299 HIS A N 1
ATOM 2389 C CA . HIS A 1 299 ? -7.443 -12.401 8.691 1.00 93.75 299 HIS A CA 1
ATOM 2390 C C . HIS A 1 299 ? -7.733 -13.302 7.484 1.00 93.75 299 HIS A C 1
ATOM 2392 O O . HIS A 1 299 ? -6.822 -13.912 6.926 1.00 93.75 299 HIS A O 1
ATOM 2398 N N . GLY A 1 300 ? -8.988 -13.327 7.028 1.00 94.19 300 GLY A N 1
ATOM 2399 C CA . GLY A 1 300 ? -9.408 -14.047 5.828 1.00 94.19 300 GLY A CA 1
ATOM 2400 C C . GLY A 1 300 ? -8.699 -13.545 4.575 1.00 94.19 300 GLY A C 1
ATOM 2401 O O . GLY A 1 300 ? -8.213 -14.355 3.792 1.00 94.19 300 GLY A O 1
ATOM 2402 N N . PHE A 1 301 ? -8.546 -12.228 4.421 1.00 94.75 301 PHE A N 1
ATOM 2403 C CA . PHE A 1 301 ? -7.765 -11.634 3.337 1.00 94.75 301 PHE A CA 1
ATOM 2404 C C . PHE A 1 301 ? -6.319 -12.160 3.317 1.00 94.75 301 PHE A C 1
ATOM 2406 O O . PHE A 1 301 ? -5.821 -12.555 2.264 1.00 94.75 301 PHE A O 1
ATOM 2413 N N . GLY A 1 302 ? -5.663 -12.235 4.479 1.00 93.81 302 GLY A N 1
ATOM 2414 C CA . GLY A 1 302 ? -4.322 -12.809 4.596 1.00 93.81 302 GLY A CA 1
ATOM 2415 C C . GLY A 1 302 ? -4.256 -14.292 4.240 1.00 93.81 302 GLY A C 1
ATOM 2416 O O . GLY A 1 302 ? -3.365 -14.706 3.498 1.00 93.81 302 GLY A O 1
ATOM 2417 N N . LEU A 1 303 ? -5.216 -15.088 4.722 1.00 93.62 303 LEU A N 1
ATOM 2418 C CA . LEU A 1 303 ? -5.298 -16.516 4.408 1.00 93.62 303 LEU A CA 1
ATOM 2419 C C . LEU A 1 303 ? -5.499 -16.757 2.909 1.00 93.62 303 LEU A C 1
ATOM 2421 O O . LEU A 1 303 ? -4.806 -17.596 2.336 1.00 93.62 303 LEU A O 1
ATOM 2425 N N . VAL A 1 304 ? -6.388 -15.998 2.261 1.00 93.88 304 VAL A N 1
ATOM 2426 C CA . VAL A 1 304 ? -6.616 -16.078 0.808 1.00 93.88 304 VAL A CA 1
ATOM 2427 C C . VAL A 1 304 ? -5.336 -15.736 0.046 1.00 93.88 304 VAL A C 1
ATOM 2429 O O . VAL A 1 304 ? -4.953 -16.474 -0.856 1.00 93.88 304 VAL A O 1
ATOM 2432 N N . ALA A 1 305 ? -4.628 -14.672 0.438 1.00 93.12 305 ALA A N 1
ATOM 2433 C CA . ALA A 1 305 ? -3.390 -14.271 -0.229 1.00 93.12 305 ALA A CA 1
ATOM 2434 C C . ALA A 1 305 ? -2.291 -15.337 -0.109 1.00 93.12 305 ALA A C 1
ATOM 2436 O O . ALA A 1 305 ? -1.563 -15.592 -1.066 1.00 93.12 305 ALA A O 1
ATOM 2437 N N . LEU A 1 306 ? -2.194 -15.989 1.054 1.00 92.31 306 LEU A N 1
ATOM 2438 C CA . LEU A 1 306 ? -1.217 -17.047 1.307 1.00 92.31 306 LEU A CA 1
ATOM 2439 C C . LEU A 1 306 ? -1.539 -18.340 0.538 1.00 92.31 306 LEU A C 1
ATOM 2441 O O . LEU A 1 306 ? -0.636 -19.081 0.157 1.00 92.31 306 LEU A O 1
ATOM 2445 N N . THR A 1 307 ? -2.824 -18.615 0.308 1.00 90.56 307 THR A N 1
ATOM 2446 C CA . THR A 1 307 ? -3.321 -19.884 -0.253 1.00 90.56 307 THR A CA 1
ATOM 2447 C C . THR A 1 307 ? -3.821 -19.758 -1.689 1.00 90.56 307 THR A C 1
ATOM 2449 O O . THR A 1 307 ? -4.438 -20.681 -2.210 1.00 90.56 307 THR A O 1
ATOM 2452 N N . LEU A 1 308 ? -3.507 -18.658 -2.375 1.00 85.81 308 LEU A N 1
ATOM 2453 C CA . LEU A 1 308 ? -3.950 -18.401 -3.748 1.00 85.81 308 LEU A CA 1
ATOM 2454 C C . LEU A 1 308 ? -3.486 -19.471 -4.760 1.00 85.81 308 LEU A C 1
ATOM 2456 O O . LEU A 1 308 ? -4.083 -19.638 -5.818 1.00 85.81 308 LEU A O 1
ATOM 2460 N N . TRP A 1 309 ? -2.431 -20.213 -4.421 1.00 80.25 309 TRP A N 1
ATOM 2461 C CA . TRP A 1 309 ? -1.875 -21.320 -5.208 1.00 80.25 309 TRP A CA 1
ATOM 2462 C C . TRP A 1 309 ? -2.583 -22.664 -4.976 1.00 80.25 309 TRP A C 1
ATOM 2464 O O . TRP A 1 309 ? -2.254 -23.660 -5.619 1.00 80.25 309 TRP A O 1
ATOM 2474 N N . LEU A 1 310 ? -3.508 -22.717 -4.019 1.00 83.25 310 LEU A N 1
ATOM 2475 C CA . LEU A 1 310 ? -4.165 -23.930 -3.554 1.00 83.25 310 LEU A CA 1
ATOM 2476 C C . LEU A 1 310 ? -5.471 -24.187 -4.323 1.00 83.25 310 LEU A C 1
ATOM 2478 O O . LEU A 1 310 ? -6.071 -23.282 -4.899 1.00 83.25 310 LEU A O 1
ATOM 2482 N N . GLN A 1 311 ? -5.934 -25.439 -4.321 1.00 84.56 311 GLN A N 1
ATOM 2483 C CA . GLN A 1 311 ? -7.207 -25.809 -4.945 1.00 84.56 311 GLN A CA 1
ATOM 2484 C C . GLN A 1 311 ? -8.397 -25.109 -4.254 1.00 84.56 311 GLN A C 1
ATOM 2486 O O . GLN A 1 311 ? -8.384 -24.946 -3.030 1.00 84.56 311 GLN A O 1
ATOM 2491 N N . PRO A 1 312 ? -9.457 -24.745 -5.002 1.00 83.31 312 PRO A N 1
ATOM 2492 C CA . PRO A 1 312 ? -10.565 -23.934 -4.486 1.00 83.31 312 PRO A CA 1
ATOM 2493 C C . PRO A 1 312 ? -11.339 -24.603 -3.340 1.00 83.31 312 PRO A C 1
ATOM 2495 O O . PRO A 1 312 ? -11.818 -23.914 -2.442 1.00 83.31 312 PRO A O 1
ATOM 2498 N N . GLU A 1 313 ? -11.433 -25.936 -3.322 1.00 85.25 313 GLU A N 1
ATOM 2499 C CA . GLU A 1 313 ? -12.101 -26.660 -2.231 1.00 85.25 313 GLU A CA 1
ATOM 2500 C C . GLU A 1 313 ? -11.349 -26.524 -0.902 1.00 85.25 313 GLU A C 1
ATOM 2502 O O . GLU A 1 313 ? -11.952 -26.310 0.151 1.00 85.25 313 GLU A O 1
ATOM 2507 N N . LEU A 1 314 ? -10.016 -26.574 -0.950 1.00 84.62 314 LEU A N 1
ATOM 2508 C CA . LEU A 1 314 ? -9.185 -26.409 0.236 1.00 84.62 314 LEU A CA 1
ATOM 2509 C C . LEU A 1 314 ? -9.186 -24.954 0.719 1.00 84.62 314 LEU A C 1
ATOM 2511 O O . LEU A 1 314 ? -9.196 -24.713 1.924 1.00 84.62 314 LEU A O 1
ATOM 2515 N N . LEU A 1 315 ? -9.266 -23.985 -0.198 1.00 86.75 315 LEU A N 1
ATOM 2516 C CA . LEU A 1 315 ? -9.466 -22.578 0.153 1.00 86.75 315 LEU A CA 1
ATOM 2517 C C . LEU A 1 315 ? -10.772 -22.370 0.938 1.00 86.75 315 LEU A C 1
ATOM 2519 O O . LEU A 1 315 ? -10.770 -21.690 1.965 1.00 86.75 315 LEU A O 1
ATOM 2523 N N . ALA A 1 316 ? -11.873 -22.985 0.493 1.00 85.75 316 ALA A N 1
ATOM 2524 C CA . ALA A 1 316 ? -13.154 -22.909 1.192 1.00 85.75 316 ALA A CA 1
ATOM 2525 C C . ALA A 1 316 ? -13.055 -23.484 2.613 1.00 85.75 316 ALA A C 1
ATOM 2527 O O . ALA A 1 316 ? -13.520 -22.854 3.564 1.00 85.75 316 ALA A O 1
ATOM 2528 N N . ALA A 1 317 ? -12.384 -24.629 2.777 1.00 88.12 317 ALA A N 1
ATOM 2529 C CA . ALA A 1 317 ? -12.134 -25.218 4.089 1.00 88.12 317 ALA A CA 1
ATOM 2530 C C . ALA A 1 317 ? -11.293 -24.293 4.989 1.00 88.12 317 ALA A C 1
ATOM 2532 O O . ALA A 1 317 ? -11.647 -24.079 6.147 1.00 88.12 317 ALA A O 1
ATOM 2533 N N . ILE A 1 318 ? -10.228 -23.680 4.465 1.00 88.19 318 ILE A N 1
ATOM 2534 C CA . ILE A 1 318 ? -9.368 -22.760 5.229 1.00 88.19 318 ILE A CA 1
ATOM 2535 C C . ILE A 1 318 ? -10.134 -21.503 5.661 1.00 88.19 318 ILE A C 1
ATOM 2537 O O . ILE A 1 318 ? -9.958 -21.035 6.784 1.00 88.19 318 ILE A O 1
ATOM 2541 N N . LEU A 1 319 ? -11.039 -20.984 4.829 1.00 89.25 319 LEU A N 1
ATOM 2542 C CA . LEU A 1 319 ? -11.871 -19.831 5.186 1.00 89.25 319 LEU A CA 1
ATOM 2543 C C . LEU A 1 319 ? -12.820 -20.110 6.360 1.00 89.25 319 LEU A C 1
ATOM 2545 O O . LEU A 1 319 ? -13.131 -19.193 7.119 1.00 89.25 319 LEU A O 1
ATOM 2549 N N . THR A 1 320 ? -13.224 -21.366 6.585 1.00 89.50 320 THR A N 1
ATOM 2550 C CA . THR A 1 320 ? -14.002 -21.724 7.788 1.00 89.50 320 THR A CA 1
ATOM 2551 C C . THR A 1 320 ? -13.211 -21.564 9.090 1.00 89.50 320 THR A C 1
ATOM 2553 O O . THR A 1 320 ? -13.813 -21.475 10.159 1.00 89.50 320 THR A O 1
ATOM 2556 N N . LEU A 1 321 ? -11.877 -21.470 9.015 1.00 90.62 321 LEU A N 1
ATOM 2557 C CA . LEU A 1 321 ? -10.994 -21.254 10.164 1.00 90.62 321 LEU A CA 1
ATOM 2558 C C . LEU A 1 321 ? -10.819 -19.771 10.514 1.00 90.62 321 LEU A C 1
ATOM 2560 O O . LEU A 1 321 ? -10.248 -19.463 11.553 1.00 90.62 321 LEU A O 1
ATOM 2564 N N . VAL A 1 322 ? -11.331 -18.840 9.705 1.00 94.25 322 VAL A N 1
ATOM 2565 C CA . VAL A 1 322 ? -11.233 -17.395 9.976 1.00 94.25 322 VAL A CA 1
ATOM 2566 C C . VAL A 1 322 ? -11.730 -16.980 11.370 1.00 94.25 322 VAL A C 1
ATOM 2568 O O . VAL A 1 322 ? -11.028 -16.211 12.025 1.00 94.25 322 VAL A O 1
ATOM 2571 N N . PRO A 1 323 ? -12.886 -17.459 11.875 1.00 93.00 323 PRO A N 1
ATOM 2572 C CA . PRO A 1 323 ? -13.363 -17.078 13.203 1.00 93.00 323 PRO A CA 1
ATOM 2573 C C . PRO A 1 323 ? -12.688 -17.862 14.342 1.00 93.00 323 PRO A C 1
ATOM 2575 O O . PRO A 1 323 ? -12.945 -17.592 15.519 1.00 93.00 323 PRO A O 1
ATOM 2578 N N . LEU A 1 324 ? -11.819 -18.832 14.027 1.00 92.31 324 LEU A N 1
ATOM 2579 C CA . LEU A 1 324 ? -11.155 -19.687 15.012 1.00 92.31 324 LEU A CA 1
ATOM 2580 C C . LEU A 1 324 ? -10.389 -18.893 16.087 1.00 92.31 324 LEU A C 1
ATOM 2582 O O . LEU A 1 324 ? -10.556 -19.236 17.258 1.00 92.31 324 LEU A O 1
ATOM 2586 N N . PRO A 1 325 ? -9.613 -17.830 15.781 1.00 91.62 325 PRO A N 1
ATOM 2587 C CA . PRO A 1 325 ? -8.914 -17.056 16.810 1.00 91.62 325 PRO A CA 1
ATOM 2588 C C . PRO A 1 325 ? -9.859 -16.459 17.861 1.00 91.62 325 PRO A C 1
ATOM 2590 O O . PRO A 1 325 ? -9.519 -16.411 19.041 1.00 91.62 325 PRO A O 1
ATOM 2593 N N . THR A 1 326 ? -11.068 -16.057 17.458 1.00 91.81 326 THR A N 1
ATOM 2594 C CA . THR A 1 326 ? -12.108 -15.543 18.362 1.00 91.81 326 THR A CA 1
ATOM 2595 C C . THR A 1 326 ? -12.632 -16.611 19.288 1.00 91.81 326 THR A C 1
ATOM 2597 O O . THR A 1 326 ? -12.633 -16.426 20.506 1.00 91.81 326 THR A O 1
ATOM 2600 N N . PHE A 1 327 ? -13.027 -17.749 18.728 1.00 91.31 327 PHE A N 1
ATOM 2601 C CA . PHE A 1 327 ? -13.533 -18.852 19.529 1.00 91.31 327 PHE A CA 1
ATOM 2602 C C . PHE A 1 327 ? -12.463 -19.402 20.472 1.00 91.31 327 PHE A C 1
ATOM 2604 O O . PHE A 1 327 ? -12.749 -19.616 21.648 1.00 91.31 327 PHE A O 1
ATOM 2611 N N . LEU A 1 328 ? -11.227 -19.567 19.994 1.00 91.69 328 LEU A N 1
ATOM 2612 C CA . LEU A 1 328 ? -10.118 -20.036 20.820 1.00 91.69 328 LEU A CA 1
ATOM 2613 C C . LEU A 1 328 ? -9.828 -19.081 21.973 1.00 91.69 328 LEU A C 1
ATOM 2615 O O . LEU A 1 328 ? -9.710 -19.547 23.102 1.00 91.69 328 LEU A O 1
ATOM 2619 N N . TYR A 1 329 ? -9.765 -17.768 21.727 1.00 91.62 329 TYR A N 1
ATOM 2620 C CA . TYR A 1 329 ? -9.525 -16.798 22.796 1.00 91.62 329 TYR A CA 1
ATOM 2621 C C . TYR A 1 329 ? -10.599 -16.892 23.888 1.00 91.62 329 TYR A C 1
ATOM 2623 O O . TYR A 1 329 ? -10.281 -17.029 25.067 1.00 91.62 329 TYR A O 1
ATOM 2631 N N . ILE A 1 330 ? -11.875 -16.875 23.496 1.00 90.62 330 ILE A N 1
ATOM 2632 C CA . ILE A 1 330 ? -13.013 -16.925 24.424 1.00 90.62 330 ILE A CA 1
ATOM 2633 C C . ILE A 1 330 ? -13.033 -18.233 25.223 1.00 90.62 330 ILE A C 1
ATOM 2635 O O . ILE A 1 330 ? -13.292 -18.230 26.425 1.00 90.62 330 ILE A O 1
ATOM 2639 N N . VAL A 1 331 ? -12.770 -19.369 24.573 1.00 89.75 331 VAL A N 1
ATOM 2640 C CA . VAL A 1 331 ? -12.739 -20.672 25.252 1.00 89.75 331 VAL A CA 1
ATOM 2641 C C . VAL A 1 331 ? -11.564 -20.745 26.224 1.00 89.75 331 VAL A C 1
ATOM 2643 O O . VAL A 1 331 ? -11.731 -21.221 27.349 1.00 89.75 331 VAL A O 1
ATOM 2646 N N . LEU A 1 332 ? -10.389 -20.258 25.819 1.00 89.88 332 LEU A N 1
ATOM 2647 C CA . LEU A 1 332 ? -9.191 -20.256 26.656 1.00 89.88 332 LEU A CA 1
ATOM 2648 C C . LEU A 1 332 ? -9.302 -19.286 27.835 1.00 89.88 332 LEU A C 1
ATOM 2650 O O . LEU A 1 332 ? -8.771 -19.599 28.900 1.00 89.88 332 LEU A O 1
ATOM 2654 N N . SER A 1 333 ? -10.062 -18.190 27.706 1.00 87.75 333 SER A N 1
ATOM 2655 C CA . SER A 1 333 ? -10.269 -17.232 28.802 1.00 87.75 333 SER A CA 1
ATOM 2656 C C . SER A 1 333 ? -10.869 -17.888 30.050 1.00 87.75 333 SER A C 1
ATOM 2658 O O . SER A 1 333 ? -10.577 -17.492 31.176 1.00 87.75 333 SER A O 1
ATOM 2660 N N . ARG A 1 334 ? -11.626 -18.985 29.881 1.00 85.38 334 ARG A N 1
ATOM 2661 C CA . ARG A 1 334 ? -12.122 -19.812 30.990 1.00 85.38 334 ARG A CA 1
ATOM 2662 C C . ARG A 1 334 ? -11.001 -20.308 31.911 1.00 85.38 334 ARG A C 1
ATOM 2664 O O . ARG A 1 334 ? -11.257 -20.476 33.108 1.00 85.38 334 ARG A O 1
ATOM 2671 N N . PHE A 1 335 ? -9.824 -20.601 31.366 1.00 84.62 335 PHE A N 1
ATOM 2672 C CA . PHE A 1 335 ? -8.680 -21.155 32.095 1.00 84.62 335 PHE A CA 1
ATOM 2673 C C . PHE A 1 335 ? -7.679 -20.088 32.542 1.00 84.62 335 PHE A C 1
ATOM 2675 O O . PHE A 1 335 ? -6.907 -20.342 33.458 1.00 84.62 335 PHE A O 1
ATOM 2682 N N . THR A 1 336 ? -7.700 -18.907 31.925 1.00 81.06 336 THR A N 1
ATOM 2683 C CA . THR A 1 336 ? -6.748 -17.820 32.200 1.00 81.06 336 THR A CA 1
ATOM 2684 C C . THR A 1 336 ? -7.350 -16.667 33.008 1.00 81.06 336 THR A C 1
ATOM 2686 O O . THR A 1 336 ? -6.702 -15.637 33.154 1.00 81.06 336 THR A O 1
ATOM 2689 N N . ASP A 1 337 ? -8.579 -16.814 33.513 1.00 71.69 337 ASP A N 1
ATOM 2690 C CA . ASP A 1 337 ? -9.277 -15.789 34.296 1.00 71.69 337 ASP A CA 1
ATOM 2691 C C . ASP A 1 337 ? -8.536 -15.481 35.621 1.00 71.69 337 ASP A C 1
ATOM 2693 O O . ASP A 1 337 ? -8.495 -16.343 36.509 1.00 71.69 337 ASP A O 1
ATOM 2697 N N . PRO A 1 338 ? -7.970 -14.266 35.790 1.00 68.12 338 PRO A N 1
ATOM 2698 C CA . PRO A 1 338 ? -7.208 -13.889 36.980 1.00 68.12 338 PRO A CA 1
ATOM 2699 C C . PRO A 1 338 ? -8.050 -13.886 38.267 1.00 68.12 338 PRO A C 1
ATOM 2701 O O . PRO A 1 338 ? -7.501 -14.052 39.361 1.00 68.12 338 PRO A O 1
ATOM 2704 N N . GLY A 1 339 ? -9.378 -13.738 38.163 1.00 66.75 339 GLY A N 1
ATOM 2705 C CA . GLY A 1 339 ? -10.283 -13.741 39.315 1.00 66.75 339 GLY A CA 1
ATOM 2706 C C . GLY A 1 339 ? -10.311 -15.079 40.059 1.00 66.75 339 GLY A C 1
ATOM 2707 O O . GLY A 1 339 ? -10.556 -15.113 41.263 1.00 66.75 339 GLY A O 1
ATOM 2708 N N . LYS A 1 340 ? -9.977 -16.181 39.376 1.00 64.00 340 LYS A N 1
ATOM 2709 C CA . LYS A 1 340 ? -9.942 -17.523 39.977 1.00 64.00 340 LYS A CA 1
ATOM 2710 C C . LYS A 1 340 ? -8.713 -17.785 40.841 1.00 64.00 340 LYS A C 1
ATOM 2712 O O . LYS A 1 340 ? -8.769 -18.667 41.684 1.00 64.00 340 LYS A O 1
ATOM 2717 N N . PHE A 1 341 ? -7.631 -17.027 40.664 1.00 63.00 341 PHE A N 1
ATOM 2718 C CA . PHE A 1 341 ? -6.389 -17.223 41.424 1.00 63.00 341 PHE A CA 1
ATOM 2719 C C . PHE A 1 341 ? -6.366 -16.490 42.774 1.00 63.00 341 PHE A C 1
ATOM 2721 O O . PHE A 1 341 ? -5.431 -16.673 43.539 1.00 63.00 341 PHE A O 1
ATOM 2728 N N . HIS A 1 342 ? -7.376 -15.665 43.070 1.00 61.22 342 HIS A N 1
ATOM 2729 C CA . HIS A 1 342 ? -7.493 -14.921 44.334 1.00 61.22 342 HIS A CA 1
ATOM 2730 C C . HIS A 1 342 ? -8.487 -15.567 45.323 1.00 61.22 342 HIS A C 1
ATOM 2732 O O . HIS A 1 342 ? -8.861 -14.935 46.308 1.00 61.22 342 HIS A O 1
ATOM 2738 N N . SER A 1 343 ? -8.978 -16.776 45.020 1.00 56.72 343 SER A N 1
ATOM 2739 C CA . SER A 1 343 ? -10.033 -17.469 45.786 1.00 56.72 343 SER A CA 1
ATOM 2740 C C . SER A 1 343 ? -9.528 -18.618 46.673 1.00 56.72 343 SER A C 1
ATOM 2742 O O . SER A 1 343 ? -10.347 -19.217 47.368 1.00 56.72 343 SER A O 1
ATOM 2744 N N . ASP A 1 344 ? -8.225 -18.899 46.650 1.00 45.72 344 ASP A N 1
ATOM 2745 C CA . ASP A 1 344 ? -7.524 -19.869 47.506 1.00 45.72 344 ASP A CA 1
ATOM 2746 C C . ASP A 1 344 ? -6.520 -19.114 48.392 1.00 45.72 344 ASP A C 1
ATOM 2748 O O . ASP A 1 344 ? -6.286 -19.561 49.540 1.00 45.72 344 ASP A O 1
#

Secondary structure (DSSP, 8-state):
-----------------------------SS--S--BSS--PPSSSS-BB-EEPPTTS--EEPPSBPPPTTEEE-TTSBEEE--PPPPHHHHHHHHHHHHHHHHHHHHHHHHH-S--S--HHHHHHHHHHHHHHHHHHHHHHHHSSSTT-S----PPP--GGGG-GGGG---GGGT--------TTTTTTHHHHHHHHHHHHHHHHTHHHHHHHTT--THHHHHHHHHHHHHHHHHHHHHHHHHHHHHHHHHHHHHHHHHHHHHHHHHT-S---HHHHHHHHHH-HHHHHHHHHHHHHHHHHHHHHTTTS-HHHHHHHHTTTTHHHHHHHHHHHHH-GGGGG--

InterPro domains:
  IPR008485 JNK1/MAPK8-associated membrane protein [PF05571] (43-338)
  IPR008485 JNK1/MAPK8-associated membrane protein [PTHR12740] (32-343)

Foldseek 3Di:
DDDDDDDDDDDDDDDDDDDDPDDDDDDDDPPQDDDWDLDQDDDPFQQWAWEWDDDPPPRTIIGDTAAAPAQWTQDPSRHTDHFQDFDDPLLVLLLVLLLVVLLVLLLVLLCVQAPDNPPDPLSVLLSVLSVVLSVVLLQVLCCPAPPHRDNTHGWADDDDLCLLVVQVGFDCVVVPDTHHHDYNNGPPSLVSSLSSLVSSLVSLVVRQVVSCVVSVPDDSSSCRSNVSSVVVSVVSNVCCSVCVSVCSVCVLVVLLVVLLVVVLVLQVPDPDLQLVCLVCCCPVPPVNVVSLVVSLVSNLSSLCSVCVVDDVVVNVVVNVCSCVSVVVSSVCSNVVPPVVVVPD

Sequence (344 aa):
MNRFSTVISKDVGYSTCNRIILFPIFIKDELVQNAQQHTITKCPGYYCGRYQIPGDNETSLWSSCGPCPTGSRVNSTWACTECTTSPTAYDWMYLCFMVVIGLLAQWYSIDTMLPNSQFSWKTFGTHFSALIETCLSACITLLVHEPLGSLQLRSCTVKHLSDWYTILHNPNPNYEEVLHCAQEAVYPLYSIVFVHYGLSVFMLFFVRPWANKALQNRGHVASRPIYAALYLYPILALIHGIMAGLIYYAFPSIIILLSLMSHAFHFASRTDQSWRALLYETVSCIHNLVVVIGHWVLHGFGLVALTLWLQPELLAAILTLVPLPTFLYIVLSRFTDPGKFHSD

Radius of gyration: 28.64 Å; chains: 1; bounding box: 80×82×92 Å